Protein AF-0000000087749428 (afdb_homodimer)

Radius of gyration: 24.92 Å; Cα contacts (8 Å, |Δi|>4): 644; chains: 2; bounding box: 87×63×46 Å

InterPro domains:
  IPR002939 Chaperone DnaJ, C-terminal [PF01556] (1-114)
  IPR008971 HSP40/DnaJ peptide-binding [SSF49493] (1-33)
  IPR008971 HSP40/DnaJ peptide-binding [SSF49493] (36-125)
  IPR044713 DnaJ homolog subfamily A member 1/2-like [PTHR43888] (1-156)

Organism: NCBI:txid74557

Structure (mmCIF, N/CA/C/O backbone):
data_AF-0000000087749428-model_v1
#
loop_
_entity.id
_entity.type
_entity.pdbx_description
1 polymer 'Chaperone DnaJ C-terminal domain-containing protein'
#
loop_
_atom_site.group_PDB
_atom_site.id
_atom_site.type_symbol
_atom_site.label_atom_id
_atom_site.label_alt_id
_atom_site.label_comp_id
_atom_site.label_asym_id
_atom_site.label_entity_id
_atom_site.label_seq_id
_atom_site.pdbx_PDB_ins_code
_atom_site.Cartn_x
_atom_site.Cartn_y
_atom_site.Cartn_z
_atom_site.occupancy
_atom_site.B_iso_or_equiv
_atom_site.auth_seq_id
_atom_site.auth_comp_id
_atom_site.auth_asym_id
_atom_site.auth_ato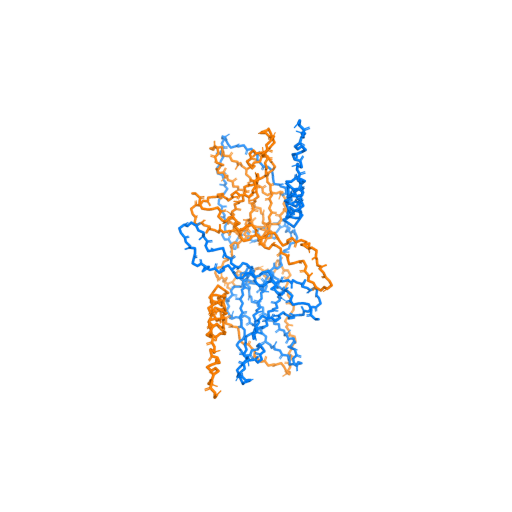m_id
_atom_site.pdbx_PDB_model_num
ATOM 1 N N . MET A 1 1 ? -19.359 -20.844 9.531 1 16.83 1 MET A N 1
ATOM 2 C CA . MET A 1 1 ? -18.172 -20.594 8.711 1 16.83 1 MET A CA 1
ATOM 3 C C . MET A 1 1 ? -18.203 -19.172 8.148 1 16.83 1 MET A C 1
ATOM 5 O O . MET A 1 1 ? -19.078 -18.828 7.359 1 16.83 1 MET A O 1
ATOM 9 N N . ARG A 1 2 ? -18.062 -18 8.852 1 20.92 2 ARG A N 1
ATOM 10 C CA . ARG A 1 2 ? -18.484 -16.594 8.891 1 20.92 2 ARG A CA 1
ATOM 11 C C . ARG A 1 2 ? -17.828 -15.805 7.766 1 20.92 2 ARG A C 1
ATOM 13 O O . ARG A 1 2 ? -16.625 -15.961 7.504 1 20.92 2 ARG A O 1
ATOM 20 N N . ASN A 1 3 ? -18.609 -15.336 6.875 1 22.86 3 ASN A N 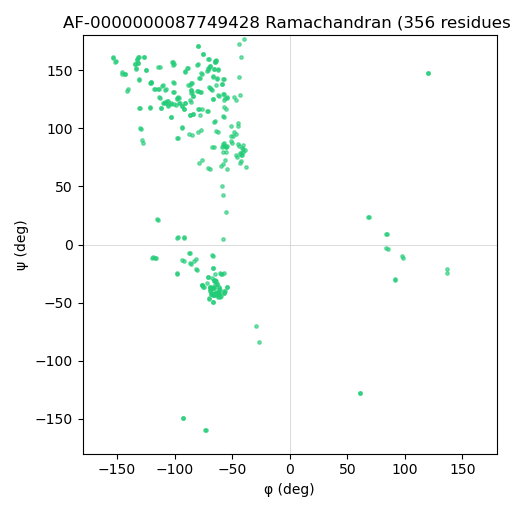1
ATOM 21 C CA . ASN A 1 3 ? -18.594 -15 5.457 1 22.86 3 ASN A CA 1
ATOM 22 C C . ASN A 1 3 ? -17.625 -13.859 5.164 1 22.86 3 ASN A C 1
ATOM 24 O O . ASN A 1 3 ? -17.25 -13.641 4.012 1 22.86 3 ASN A O 1
ATOM 28 N N . GLY A 1 4 ? -17.562 -12.977 6.129 1 24.25 4 GLY A N 1
ATOM 29 C CA . GLY A 1 4 ? -17.75 -11.617 5.652 1 24.25 4 GLY A CA 1
ATOM 30 C C . GLY A 1 4 ? -16.516 -11.031 5 1 24.25 4 GLY A C 1
ATOM 31 O O . GLY A 1 4 ? -15.508 -10.781 5.672 1 24.25 4 GLY A O 1
ATOM 32 N N . GLN A 1 5 ? -16.25 -11.609 3.803 1 25.86 5 GLN A N 1
ATOM 33 C CA . GLN A 1 5 ? -15.117 -11.312 2.926 1 25.86 5 GLN A CA 1
ATOM 34 C C . GLN A 1 5 ? -15.078 -9.828 2.568 1 25.86 5 GLN A C 1
ATOM 36 O O . GLN A 1 5 ? -16.062 -9.273 2.064 1 25.86 5 GLN A O 1
ATOM 41 N N . ARG A 1 6 ? -14.75 -9.016 3.359 1 28.84 6 ARG A N 1
ATOM 42 C CA . ARG A 1 6 ? -14.836 -7.637 2.875 1 28.84 6 ARG A CA 1
ATOM 43 C C . ARG A 1 6 ? -13.805 -7.383 1.775 1 28.84 6 ARG A C 1
ATOM 45 O O . ARG A 1 6 ? -12.617 -7.664 1.951 1 28.84 6 ARG A O 1
ATOM 52 N N . ILE A 1 7 ? -14.164 -7.754 0.423 1 30.36 7 ILE A N 1
ATOM 53 C CA . ILE A 1 7 ? -13.414 -7.27 -0.729 1 30.36 7 ILE A CA 1
ATOM 54 C C . ILE A 1 7 ? -13.797 -5.82 -1.022 1 30.36 7 ILE A C 1
ATOM 56 O O . ILE A 1 7 ? -14.977 -5.5 -1.179 1 30.36 7 ILE A O 1
ATOM 60 N N . THR A 1 8 ? -13.094 -4.875 -0.627 1 30.23 8 THR A N 1
ATOM 61 C CA . THR A 1 8 ? -13.461 -3.477 -0.83 1 30.23 8 THR A CA 1
ATOM 62 C C . THR A 1 8 ? -13.32 -3.09 -2.299 1 30.23 8 THR A C 1
ATOM 64 O O . THR A 1 8 ? -12.242 -3.236 -2.887 1 30.23 8 THR A O 1
ATOM 67 N N . PHE A 1 9 ? -14.148 -3.645 -3.352 1 28.86 9 PHE A N 1
ATOM 68 C CA . PHE A 1 9 ? -14.008 -3.033 -4.668 1 28.86 9 PHE A CA 1
ATOM 69 C C . PHE A 1 9 ? -14.734 -1.695 -4.723 1 28.86 9 PHE A C 1
ATOM 71 O O . PHE A 1 9 ? -15.789 -1.531 -4.113 1 28.86 9 PHE A O 1
ATOM 78 N N . LYS A 1 10 ? -14.125 -0.652 -4.902 1 29.28 10 LYS A N 1
ATOM 79 C CA . LYS A 1 10 ? -14.688 0.686 -5.07 1 29.28 10 LYS A CA 1
ATOM 80 C C . LYS A 1 10 ? -15.609 0.744 -6.281 1 29.28 10 LYS A C 1
ATOM 82 O O . LYS A 1 10 ? -15.172 0.539 -7.414 1 29.28 10 LYS A O 1
ATOM 87 N N . GLY A 1 11 ? -16.797 0.05 -6.27 1 29.12 11 GLY A N 1
ATOM 88 C CA . GLY A 1 11 ? -17.688 0.031 -7.418 1 29.12 11 GLY A CA 1
ATOM 89 C C . GLY A 1 11 ? -18.25 1.396 -7.758 1 29.12 11 GLY A C 1
ATOM 90 O O . GLY A 1 11 ? -18.312 2.281 -6.898 1 29.12 11 GLY A O 1
ATOM 91 N N . GLU A 1 12 ? -18.266 1.654 -9.016 1 29.03 12 GLU A N 1
ATOM 92 C CA . GLU A 1 12 ? -18.922 2.719 -9.766 1 29.03 12 GLU A CA 1
ATOM 93 C C . GLU A 1 12 ? -20.422 2.744 -9.492 1 29.03 12 GLU A C 1
ATOM 95 O O . GLU A 1 12 ? -21.203 2.094 -10.195 1 29.03 12 GLU A O 1
ATOM 100 N N . ALA A 1 13 ? -21 2.365 -8.43 1 26.81 13 ALA A N 1
ATOM 101 C CA . ALA A 1 13 ? -22.422 2.516 -8.703 1 26.81 13 ALA A CA 1
ATOM 102 C C . ALA A 1 13 ? -22.719 3.842 -9.398 1 26.81 13 ALA A C 1
ATOM 104 O O . ALA A 1 13 ? -21.969 4.809 -9.242 1 26.81 13 ALA A O 1
ATOM 105 N N . ASP A 1 14 ? -23.703 3.752 -10.297 1 27.89 14 ASP A N 1
ATOM 106 C CA . ASP A 1 14 ? -24.5 4.812 -10.906 1 27.89 14 ASP A CA 1
ATOM 107 C C . ASP A 1 14 ? -24.812 5.914 -9.898 1 27.89 14 ASP A C 1
ATOM 109 O O . ASP A 1 14 ? -25.656 5.734 -9.016 1 27.89 14 ASP A O 1
ATOM 113 N N . GLN A 1 15 ? -24.016 6.621 -9.422 1 29.02 15 GLN A N 1
ATOM 114 C CA . GLN A 1 15 ? -24.609 7.766 -8.727 1 29.02 15 GLN A CA 1
ATOM 115 C C . GLN A 1 15 ? -25.656 8.453 -9.602 1 29.02 15 GLN A C 1
ATOM 117 O O . GLN A 1 15 ? -25.469 8.594 -10.812 1 29.02 15 GLN A O 1
ATOM 122 N N . ALA A 1 16 ? -26.891 8.664 -9.125 1 28.52 16 ALA A N 1
ATOM 123 C CA . ALA A 1 16 ? -27.438 9.969 -9.484 1 28.52 16 ALA A CA 1
ATOM 124 C C . ALA A 1 16 ? -26.375 11.055 -9.406 1 28.52 16 ALA A C 1
ATOM 126 O O . ALA A 1 16 ? -25.375 10.914 -8.695 1 28.52 16 ALA A O 1
ATOM 127 N N . PRO A 1 17 ? -26.438 12.484 -9.734 1 28.03 17 PRO A N 1
ATOM 128 C CA . PRO A 1 17 ? -25.625 13.695 -9.75 1 28.03 17 PRO A CA 1
ATOM 129 C C . PRO A 1 17 ? -24.906 13.953 -8.422 1 28.03 17 PRO A C 1
ATOM 131 O O . PRO A 1 17 ? -25.547 13.953 -7.367 1 28.03 17 PRO A O 1
ATOM 134 N N . GLY A 1 18 ? -23.375 13.414 -8.156 1 28.91 18 GLY A N 1
ATOM 135 C CA . GLY A 1 18 ? -22.438 13.781 -7.102 1 28.91 18 GLY A CA 1
ATOM 136 C C . GLY A 1 18 ? -21.719 12.602 -6.5 1 28.91 18 GLY A C 1
ATOM 137 O O . GLY A 1 18 ? -20.953 12.75 -5.543 1 28.91 18 GLY A O 1
ATOM 138 N N . LEU A 1 19 ? -22.141 11.336 -6.473 1 29.64 19 LEU A N 1
ATOM 139 C CA . LEU A 1 19 ? -21.531 10.289 -5.676 1 29.64 19 LEU A CA 1
ATOM 140 C C . LEU A 1 19 ? -20.344 9.664 -6.418 1 29.64 19 LEU A C 1
ATOM 142 O O . LEU A 1 19 ? -20.469 9.312 -7.598 1 29.64 19 LEU A O 1
ATOM 146 N N . VAL A 1 20 ? -19.031 10.078 -6.242 1 30.58 20 VAL A N 1
ATOM 147 C CA . VAL A 1 20 ? -17.75 9.664 -6.805 1 30.58 20 VAL A CA 1
ATOM 148 C C . VAL A 1 20 ? -17.547 8.172 -6.555 1 30.58 20 VAL A C 1
ATOM 150 O O . VAL A 1 20 ? -17.812 7.68 -5.457 1 30.58 20 VAL A O 1
ATOM 153 N N . ALA A 1 21 ? -17.297 7.43 -7.465 1 32 21 ALA A N 1
ATOM 154 C CA . ALA A 1 21 ? -17 6.004 -7.551 1 32 21 ALA A CA 1
ATOM 155 C C . ALA A 1 21 ? -15.805 5.645 -6.68 1 32 21 ALA A C 1
ATOM 157 O O . ALA A 1 21 ? -14.734 6.246 -6.809 1 32 21 ALA A O 1
ATOM 158 N N . GLY A 1 22 ? -15.773 5.344 -5.289 1 31.97 22 GLY A N 1
ATOM 159 C CA . GLY A 1 22 ? -14.766 5.035 -4.289 1 31.97 22 GLY A CA 1
ATOM 160 C C . GLY A 1 22 ? -13.891 3.855 -4.668 1 31.97 22 GLY A C 1
ATOM 161 O O . GLY A 1 22 ? -14.289 3.014 -5.477 1 31.97 22 GLY A O 1
ATOM 162 N N . ASP A 1 23 ? -12.484 4.059 -4.871 1 32.53 23 ASP A N 1
ATOM 163 C CA . ASP A 1 23 ? -11.508 3.004 -5.133 1 32.53 23 ASP A CA 1
ATOM 164 C C . ASP A 1 23 ? -11.719 1.814 -4.199 1 32.53 23 ASP A C 1
ATOM 166 O O . ASP A 1 23 ? -12.023 1.992 -3.018 1 32.53 23 ASP A O 1
ATOM 170 N N . ILE A 1 24 ? -12.258 0.879 -4.633 1 32.41 24 ILE A N 1
ATOM 171 C CA . ILE A 1 24 ? -12.477 -0.385 -3.936 1 32.41 24 ILE A CA 1
ATOM 172 C C . ILE A 1 24 ? -11.141 -0.936 -3.441 1 32.41 24 ILE A C 1
ATOM 174 O O . ILE A 1 24 ? -10.211 -1.117 -4.23 1 32.41 24 ILE A O 1
ATOM 178 N N . VAL A 1 25 ? -10.578 -0.394 -2.256 1 34.53 25 VAL A N 1
ATOM 179 C CA . VAL A 1 25 ? -9.453 -1.098 -1.649 1 34.53 25 VAL A CA 1
ATOM 180 C C . VAL A 1 25 ? -9.914 -2.465 -1.145 1 34.53 25 VAL A C 1
ATOM 182 O O . VAL A 1 25 ? -10.883 -2.562 -0.39 1 34.53 25 VAL A O 1
ATOM 185 N N . PHE A 1 26 ? -9.508 -3.449 -1.91 1 36.06 26 PHE A N 1
ATOM 186 C CA . PHE A 1 26 ? -9.727 -4.812 -1.441 1 36.06 26 PHE A CA 1
ATOM 187 C C . PHE A 1 26 ? -9.109 -5.016 -0.065 1 36.06 26 PHE A C 1
ATOM 189 O O . PHE A 1 26 ? -7.945 -4.672 0.155 1 36.06 26 PHE A O 1
ATOM 196 N N . VAL A 1 27 ? -9.828 -4.652 0.957 1 35.19 27 VAL A N 1
ATOM 197 C CA . VAL A 1 27 ? -9.367 -4.984 2.299 1 35.19 27 VAL A CA 1
ATOM 198 C C . VAL A 1 27 ? -9.227 -6.5 2.439 1 35.19 27 VAL A C 1
ATOM 200 O O . VAL A 1 27 ? -10.219 -7.223 2.404 1 35.19 27 VAL A O 1
ATOM 203 N N . VAL A 1 28 ? -8.07 -7.051 1.991 1 37.53 28 VAL A N 1
ATOM 204 C CA . VAL A 1 28 ? -7.793 -8.445 2.309 1 37.53 28 VAL A CA 1
ATOM 205 C C . VAL A 1 28 ? -7.816 -8.648 3.822 1 37.53 28 VAL A C 1
ATOM 207 O O . VAL A 1 28 ? -7.137 -7.934 4.562 1 37.53 28 VAL A O 1
ATOM 210 N N . GLN A 1 29 ? -8.922 -8.898 4.336 1 35.31 29 GLN A N 1
ATOM 211 C CA . GLN A 1 29 ? -8.938 -9.266 5.746 1 35.31 29 GLN A CA 1
ATOM 212 C C . GLN A 1 29 ? -7.898 -10.344 6.051 1 35.31 29 GLN A C 1
ATOM 214 O O . GLN A 1 29 ? -7.938 -11.43 5.473 1 35.31 29 GLN A O 1
ATOM 219 N N . GLU A 1 30 ? -6.809 -9.812 6.504 1 37.5 30 GLU A N 1
ATOM 220 C CA . GLU A 1 30 ? -5.801 -10.766 6.961 1 37.5 30 GLU A CA 1
ATOM 221 C C . GLU A 1 30 ? -6.348 -11.656 8.078 1 37.5 30 GLU A C 1
ATOM 223 O O . GLU A 1 30 ? -6.504 -11.211 9.211 1 37.5 30 GLU A O 1
ATOM 228 N N . LYS A 1 31 ? -7.434 -12.258 7.957 1 39.06 31 LYS A N 1
ATOM 229 C CA . LYS A 1 31 ? -7.508 -13.242 9.031 1 39.06 31 LYS A CA 1
ATOM 230 C C . LYS A 1 31 ? -6.207 -14.031 9.148 1 39.06 31 LYS A C 1
ATOM 232 O O . LYS A 1 31 ? -5.555 -14.312 8.141 1 39.06 31 LYS A O 1
ATOM 237 N N . GLU A 1 32 ? -5.715 -13.969 10.312 1 45.25 32 GLU A N 1
ATOM 238 C CA . GLU A 1 32 ? -4.434 -14.594 10.633 1 45.25 32 GLU A CA 1
ATOM 239 C C . GLU A 1 32 ? -4.176 -15.812 9.758 1 45.25 32 GLU A C 1
ATOM 241 O O . GLU A 1 32 ? -3.055 -16.031 9.289 1 45.25 32 GLU A O 1
ATOM 246 N N . HIS A 1 33 ? -5.008 -16.828 10.094 1 51 33 HIS A N 1
ATOM 247 C CA . HIS A 1 33 ? -4.535 -18.172 9.805 1 51 33 HIS A CA 1
ATOM 248 C C . HIS A 1 33 ? -4.645 -18.5 8.32 1 51 33 HIS A C 1
ATOM 250 O O . HIS A 1 33 ? -3.98 -19.422 7.828 1 51 33 HIS A O 1
ATOM 256 N N . ALA A 1 34 ? -5.73 -17.969 7.609 1 60.34 34 ALA A N 1
ATOM 257 C CA . ALA A 1 34 ? -5.895 -18.625 6.312 1 60.34 34 ALA A CA 1
ATOM 258 C C . ALA A 1 34 ? -5.035 -17.953 5.246 1 60.34 34 ALA A C 1
ATOM 260 O O . ALA A 1 34 ? -4.965 -16.719 5.184 1 60.34 34 ALA A O 1
ATOM 261 N N . LEU A 1 35 ? -4.156 -18.828 4.586 1 79.31 35 LEU A N 1
ATOM 262 C CA . LEU A 1 35 ? -3.262 -18.469 3.494 1 79.31 35 LEU A CA 1
ATOM 263 C C . LEU A 1 35 ? -4.047 -17.906 2.312 1 79.31 35 LEU A C 1
ATOM 265 O O . LEU A 1 35 ? -3.559 -17.016 1.601 1 79.31 35 LEU A O 1
ATOM 269 N N . PHE A 1 36 ? -5.398 -18.359 2.273 1 90.38 36 PHE A N 1
ATOM 270 C CA . PHE A 1 36 ? -6.203 -17.938 1.133 1 90.38 36 PHE A CA 1
ATOM 271 C C . PHE A 1 36 ? -7.543 -17.375 1.595 1 90.38 36 PHE A C 1
ATOM 273 O O . PHE A 1 36 ? -8.133 -17.875 2.555 1 90.38 36 PHE A O 1
ATOM 280 N N . GLN A 1 37 ? -8.023 -16.375 0.977 1 86.12 37 GLN A N 1
ATOM 281 C CA . GLN A 1 37 ? -9.383 -15.859 1.086 1 86.12 37 GLN A CA 1
ATOM 282 C C . GLN A 1 37 ? -10.148 -16.047 -0.22 1 86.12 37 GLN A C 1
ATOM 284 O O . GLN A 1 37 ? -9.672 -15.672 -1.289 1 86.12 37 GLN A O 1
ATOM 289 N N . ARG A 1 38 ? -11.297 -16.672 -0.035 1 84.31 38 ARG A N 1
ATOM 290 C CA . ARG A 1 38 ? -12.094 -16.891 -1.237 1 84.31 38 ARG A CA 1
ATOM 291 C C . ARG A 1 38 ? -12.961 -15.68 -1.547 1 84.31 38 ARG A C 1
ATOM 293 O O . ARG A 1 38 ? -13.594 -15.117 -0.651 1 84.31 38 ARG A O 1
ATOM 300 N N . LYS A 1 39 ? -12.922 -15.242 -2.73 1 81.44 39 LYS A N 1
ATOM 301 C CA . LYS A 1 39 ? -13.82 -14.242 -3.289 1 81.44 39 LYS A CA 1
ATOM 302 C C . LYS A 1 39 ? -14.422 -14.711 -4.609 1 81.44 39 LYS A C 1
ATOM 304 O O . LYS A 1 39 ? -13.812 -14.547 -5.668 1 81.44 39 LYS A O 1
ATOM 309 N N . GLY A 1 40 ? -15.695 -15.219 -4.484 1 81.5 40 GLY A N 1
ATOM 310 C CA . GLY A 1 40 ? -16.234 -15.914 -5.645 1 81.5 40 GLY A CA 1
ATOM 311 C C . GLY A 1 40 ? -15.414 -17.141 -6.031 1 81.5 40 GLY A C 1
ATOM 312 O O . GLY A 1 40 ? -15.18 -18.016 -5.199 1 81.5 40 GLY A O 1
ATOM 313 N N . ALA A 1 41 ? -15.047 -17.172 -7.285 1 86.88 41 ALA A N 1
ATOM 314 C CA . ALA A 1 41 ? -14.227 -18.281 -7.758 1 86.88 41 ALA A CA 1
ATOM 315 C C . ALA A 1 41 ? -12.742 -18 -7.543 1 86.88 41 ALA A C 1
ATOM 317 O O . ALA A 1 41 ? -11.906 -18.875 -7.723 1 86.88 41 ALA A O 1
ATOM 318 N N . ASN A 1 42 ? -12.438 -16.75 -7.121 1 89.12 42 ASN A N 1
ATOM 319 C CA . ASN A 1 42 ? -11.039 -16.375 -6.941 1 89.12 42 ASN A CA 1
ATOM 320 C C . ASN A 1 42 ? -10.562 -16.656 -5.52 1 89.12 42 ASN A C 1
ATOM 322 O O . ASN A 1 42 ? -11.359 -16.656 -4.582 1 89.12 42 ASN A O 1
ATOM 326 N N . LEU A 1 43 ? -9.305 -16.969 -5.43 1 91.88 43 LEU A N 1
ATOM 327 C CA . LEU A 1 43 ? -8.594 -17.016 -4.16 1 91.88 43 LEU A CA 1
ATOM 328 C C . LEU A 1 43 ? -7.629 -15.844 -4.027 1 91.88 43 LEU A C 1
ATOM 330 O O . LEU A 1 43 ? -6.914 -15.516 -4.977 1 91.88 43 LEU A O 1
ATOM 334 N N . ILE A 1 44 ? -7.641 -15.211 -2.928 1 91.56 44 ILE A N 1
ATOM 335 C CA . ILE A 1 44 ? -6.746 -14.086 -2.678 1 91.56 44 ILE A CA 1
ATOM 336 C C . ILE A 1 44 ? -5.766 -14.438 -1.564 1 91.56 44 ILE A C 1
ATOM 338 O O . ILE A 1 44 ? -6.152 -15.023 -0.551 1 91.56 44 ILE A O 1
ATOM 342 N N . MET A 1 45 ? -4.551 -14.156 -1.753 1 92.81 45 MET A N 1
ATOM 343 C CA . MET A 1 45 ? -3.555 -14.32 -0.698 1 92.81 45 MET A CA 1
ATOM 344 C C . MET A 1 45 ? -2.639 -13.102 -0.616 1 92.81 45 MET A C 1
ATOM 346 O O . MET A 1 45 ? -2.494 -12.367 -1.591 1 92.81 45 MET A O 1
ATOM 350 N N . GLU A 1 46 ? -2.102 -12.938 0.533 1 92.31 46 GLU A N 1
ATOM 351 C CA . GLU A 1 46 ? -1.056 -11.938 0.729 1 92.31 46 GLU A CA 1
ATOM 352 C C . GLU A 1 46 ? 0.328 -12.578 0.741 1 92.31 46 GLU A C 1
ATOM 354 O O . GLU A 1 46 ? 0.518 -13.641 1.333 1 92.31 46 GLU A O 1
ATOM 359 N N . LYS A 1 47 ? 1.172 -12.023 0.012 1 94.75 47 LYS A N 1
ATOM 360 C CA . LYS A 1 47 ? 2.559 -12.477 0.008 1 94.75 47 LYS A CA 1
ATOM 361 C C . LYS A 1 47 ? 3.508 -11.352 0.407 1 94.75 47 LYS A C 1
ATOM 363 O O . LYS A 1 47 ? 3.578 -10.32 -0.269 1 94.75 47 LYS A O 1
ATOM 368 N N . LYS A 1 48 ? 4.18 -11.555 1.481 1 95.38 48 LYS A N 1
ATOM 369 C CA . LYS A 1 48 ? 5.238 -10.633 1.864 1 95.38 48 LYS A CA 1
ATOM 370 C C . LYS A 1 48 ? 6.52 -10.906 1.083 1 95.38 48 LYS A C 1
ATOM 372 O O . LYS A 1 48 ? 6.93 -12.055 0.941 1 95.38 48 LYS A O 1
ATOM 377 N N . ILE A 1 49 ? 7.078 -9.859 0.558 1 96.88 49 ILE A N 1
ATOM 378 C CA . ILE A 1 49 ? 8.375 -9.969 -0.105 1 96.88 49 ILE A CA 1
ATOM 379 C C . ILE A 1 49 ? 9.305 -8.867 0.396 1 96.88 49 ILE A C 1
ATOM 381 O O . ILE A 1 49 ? 8.844 -7.816 0.846 1 96.88 49 ILE A O 1
ATOM 385 N N . SER A 1 50 ? 10.602 -9.148 0.272 1 97.12 50 SER A N 1
ATOM 386 C CA . SER A 1 50 ? 11.578 -8.141 0.655 1 97.12 50 SER A CA 1
ATOM 387 C C . SER A 1 50 ? 11.672 -7.035 -0.389 1 97.12 50 SER A C 1
ATOM 389 O O . SER A 1 50 ? 11.18 -7.188 -1.509 1 97.12 50 SER A O 1
ATOM 391 N N . LEU A 1 51 ? 12.281 -5.918 0.042 1 97.88 51 LEU A N 1
ATOM 392 C CA . LEU A 1 51 ? 12.531 -4.816 -0.883 1 97.88 51 LEU A CA 1
ATOM 393 C C . LEU A 1 51 ? 13.359 -5.285 -2.074 1 97.88 51 LEU A C 1
ATOM 395 O O . LEU A 1 51 ? 13.062 -4.934 -3.219 1 97.88 51 LEU A O 1
ATOM 399 N N . VAL A 1 52 ? 14.375 -6.109 -1.811 1 97.81 52 VAL A N 1
ATOM 400 C CA . VAL A 1 52 ? 15.234 -6.609 -2.877 1 97.81 52 VAL A CA 1
ATOM 401 C C . VAL A 1 52 ? 14.422 -7.488 -3.828 1 97.81 52 VAL A C 1
ATOM 403 O O . VAL A 1 52 ? 14.555 -7.375 -5.047 1 97.81 52 VAL A O 1
ATOM 406 N N . GLU A 1 53 ? 13.578 -8.305 -3.25 1 97.62 53 GLU A N 1
ATOM 407 C CA . GLU A 1 53 ? 12.742 -9.164 -4.086 1 97.62 53 GLU A CA 1
ATOM 408 C C . GLU A 1 53 ? 11.805 -8.328 -4.953 1 97.62 53 GLU A C 1
ATOM 410 O O . GLU A 1 53 ? 11.602 -8.641 -6.133 1 97.62 53 GLU A O 1
ATOM 415 N N . ALA A 1 54 ? 11.219 -7.285 -4.414 1 98.38 54 ALA A N 1
ATOM 416 C CA . ALA A 1 54 ? 10.281 -6.426 -5.133 1 98.38 54 ALA A CA 1
ATOM 417 C C . ALA A 1 54 ? 10.969 -5.727 -6.305 1 98.38 54 ALA A C 1
ATOM 419 O O . ALA A 1 54 ? 10.375 -5.578 -7.379 1 98.38 54 ALA A O 1
ATOM 420 N N . LEU A 1 55 ? 12.242 -5.398 -6.125 1 98.25 55 LEU A N 1
ATOM 421 C CA . LEU A 1 55 ? 12.938 -4.551 -7.09 1 98.25 55 LEU A CA 1
ATOM 422 C C . LEU A 1 55 ? 13.766 -5.391 -8.055 1 98.25 55 LEU A C 1
ATOM 424 O O . LEU A 1 55 ? 14.008 -4.98 -9.188 1 98.25 55 LEU A O 1
ATOM 428 N N . CYS A 1 56 ? 14.148 -6.605 -7.59 1 97.38 56 CYS A N 1
ATOM 429 C CA . CYS A 1 56 ? 15.117 -7.363 -8.375 1 97.38 56 CYS A CA 1
ATOM 430 C C . CYS A 1 56 ? 14.531 -8.695 -8.82 1 97.38 56 CYS A C 1
ATOM 432 O O . CYS A 1 56 ? 15.133 -9.414 -9.617 1 97.38 56 CYS A O 1
ATOM 434 N N . GLY A 1 57 ? 13.453 -9.023 -8.289 1 96.81 57 GLY A N 1
ATOM 435 C CA . GLY A 1 57 ? 12.828 -10.297 -8.633 1 96.81 57 GLY A CA 1
ATOM 436 C C . GLY A 1 57 ? 12.656 -11.219 -7.438 1 96.81 57 GLY A C 1
ATOM 437 O O . GLY A 1 57 ? 13.461 -11.188 -6.504 1 96.81 57 GLY A O 1
ATOM 438 N N . PHE A 1 58 ? 11.625 -11.992 -7.473 1 96.75 58 PHE A N 1
ATOM 439 C CA . PHE A 1 58 ? 11.383 -12.961 -6.41 1 96.75 58 PHE A CA 1
ATOM 440 C C . PHE A 1 58 ? 11.047 -14.328 -6.992 1 96.75 58 PHE A C 1
ATOM 442 O O . PHE A 1 58 ? 10.734 -14.445 -8.18 1 96.75 58 PHE A O 1
ATOM 449 N N . GLU A 1 59 ? 11.211 -15.281 -6.227 1 95.25 59 GLU A N 1
ATOM 450 C CA . GLU A 1 59 ? 10.828 -16.672 -6.473 1 95.25 59 GLU A CA 1
ATOM 451 C C . GLU A 1 59 ? 10.281 -17.328 -5.203 1 95.25 59 GLU A C 1
ATOM 453 O O . GLU A 1 59 ? 10.828 -17.125 -4.117 1 95.25 59 GLU A O 1
ATOM 458 N N . THR A 1 60 ? 9.117 -18.016 -5.359 1 95.38 60 THR A N 1
ATOM 459 C CA . THR A 1 60 ? 8.539 -18.625 -4.164 1 95.38 60 THR A CA 1
ATOM 460 C C . THR A 1 60 ? 7.746 -19.875 -4.516 1 95.38 60 THR A C 1
ATOM 462 O O . THR A 1 60 ? 7.402 -20.094 -5.68 1 95.38 60 THR A O 1
ATOM 465 N N . ILE A 1 61 ? 7.578 -20.703 -3.562 1 95.19 61 ILE A N 1
ATOM 466 C CA . ILE A 1 61 ? 6.691 -21.859 -3.658 1 95.19 61 ILE A CA 1
ATOM 467 C C . ILE A 1 61 ? 5.43 -21.609 -2.83 1 95.19 61 ILE A C 1
ATOM 469 O O . ILE A 1 61 ? 5.516 -21.25 -1.653 1 95.19 61 ILE A O 1
ATOM 473 N N . ILE A 1 62 ? 4.312 -21.703 -3.453 1 95 62 ILE A N 1
ATOM 474 C CA . ILE A 1 62 ? 3.031 -21.547 -2.771 1 95 62 ILE A CA 1
ATOM 475 C C . ILE A 1 62 ? 2.332 -22.906 -2.658 1 95 62 ILE A C 1
ATOM 477 O O . ILE A 1 62 ? 2.146 -23.594 -3.658 1 95 62 ILE A O 1
ATOM 481 N N . GLU A 1 63 ? 2.043 -23.281 -1.499 1 93.81 63 GLU A N 1
ATOM 482 C CA . GLU A 1 63 ? 1.202 -24.453 -1.316 1 93.81 63 GLU A CA 1
ATOM 483 C C . GLU A 1 63 ? -0.271 -24.125 -1.526 1 93.81 63 GLU A C 1
ATOM 485 O O . GLU A 1 63 ? -0.845 -23.328 -0.779 1 93.81 63 GLU A O 1
ATOM 490 N N . HIS A 1 64 ? -0.777 -24.734 -2.51 1 94.38 64 HIS A N 1
ATOM 491 C CA . HIS A 1 64 ? -2.174 -24.484 -2.852 1 94.38 64 HIS A CA 1
ATOM 492 C C . HIS A 1 64 ? -3.111 -25.266 -1.932 1 94.38 64 HIS A C 1
ATOM 494 O O . HIS A 1 64 ? -2.664 -26.094 -1.146 1 94.38 64 HIS A O 1
ATOM 500 N N . LEU A 1 65 ? -4.398 -25 -2.01 1 91.88 65 LEU A N 1
ATOM 501 C CA . LEU A 1 65 ? -5.414 -25.609 -1.167 1 91.88 65 LEU A CA 1
ATOM 502 C C . LEU A 1 65 ? -5.516 -27.109 -1.448 1 91.88 65 LEU A C 1
ATOM 504 O O . LEU A 1 65 ? -5.867 -27.891 -0.562 1 91.88 65 LEU A O 1
ATOM 508 N N . ASP A 1 66 ? -5.234 -27.5 -2.652 1 90.5 66 ASP A N 1
ATOM 509 C CA . ASP A 1 66 ? -5.375 -28.906 -3.037 1 90.5 66 ASP A CA 1
ATOM 510 C C . ASP A 1 66 ? -4.066 -29.656 -2.83 1 90.5 66 ASP A C 1
ATOM 512 O O . ASP A 1 66 ? -3.898 -30.766 -3.342 1 90.5 66 ASP A O 1
ATOM 516 N N . GLY A 1 67 ? -3.043 -29.031 -2.227 1 91.31 67 GLY A N 1
ATOM 517 C CA . GLY A 1 67 ? -1.819 -29.703 -1.834 1 91.31 67 GLY A CA 1
ATOM 518 C C . GLY A 1 67 ? -0.697 -29.547 -2.842 1 91.31 67 GLY A C 1
ATOM 519 O O . GLY A 1 67 ? 0.457 -29.859 -2.549 1 91.31 67 GLY A O 1
ATOM 520 N N . ARG A 1 68 ? -1.08 -29.016 -3.986 1 94.38 68 ARG A N 1
ATOM 521 C CA . ARG A 1 68 ? -0.036 -28.781 -4.98 1 94.38 68 ARG A CA 1
ATOM 522 C C . ARG A 1 68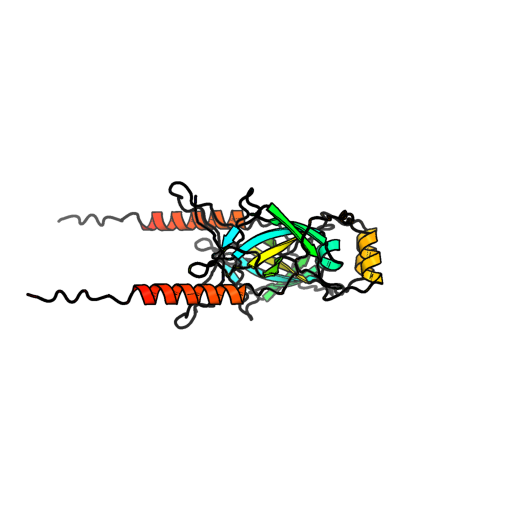 ? 0.868 -27.625 -4.566 1 94.38 68 ARG A C 1
ATOM 524 O O . ARG A 1 68 ? 0.448 -26.75 -3.816 1 94.38 68 ARG A O 1
ATOM 531 N N . HIS A 1 69 ? 2.109 -27.781 -5.023 1 95.12 69 HIS A N 1
ATOM 532 C CA . HIS A 1 69 ? 3.07 -26.688 -4.855 1 95.12 69 HIS A CA 1
ATOM 533 C C . HIS A 1 69 ? 3.27 -25.922 -6.164 1 95.12 69 HIS A C 1
ATOM 535 O O . HIS A 1 69 ? 3.611 -26.516 -7.188 1 95.12 69 HIS A O 1
ATOM 541 N N . LEU A 1 70 ? 2.984 -24.625 -6.105 1 96.62 70 LEU A N 1
ATOM 542 C CA . LEU A 1 70 ? 3.15 -23.75 -7.27 1 96.62 70 LEU A CA 1
ATOM 543 C C . LEU A 1 70 ? 4.457 -22.984 -7.188 1 96.62 70 LEU A C 1
ATOM 545 O O . LEU A 1 70 ? 4.715 -22.297 -6.195 1 96.62 70 LEU A O 1
ATOM 549 N N . HIS A 1 71 ? 5.289 -23.188 -8.164 1 96.81 71 HIS A N 1
ATOM 550 C CA . HIS A 1 71 ? 6.5 -22.391 -8.305 1 96.81 71 HIS A CA 1
ATOM 551 C C . HIS A 1 71 ? 6.219 -21.078 -9.031 1 96.81 71 HIS A C 1
ATOM 553 O O . HIS A 1 71 ? 5.891 -21.078 -10.219 1 96.81 71 HIS A O 1
ATOM 559 N N . VAL A 1 72 ? 6.332 -19.938 -8.305 1 97 72 VAL A N 1
ATOM 560 C CA . VAL A 1 72 ? 5.973 -18.625 -8.812 1 97 72 VAL A CA 1
ATOM 561 C C . VAL A 1 72 ? 7.211 -17.734 -8.844 1 97 72 VAL A C 1
ATOM 563 O O . VAL A 1 72 ? 7.973 -17.688 -7.875 1 97 72 VAL A O 1
ATOM 566 N N . LYS A 1 73 ? 7.387 -17.062 -9.93 1 96.06 73 LYS A N 1
ATOM 567 C CA . LYS A 1 73 ? 8.516 -16.141 -10.039 1 96.06 73 LYS A CA 1
ATOM 568 C C . LYS A 1 73 ? 8.117 -14.891 -10.82 1 96.06 73 LYS A C 1
ATOM 570 O O . LYS A 1 73 ? 7.273 -14.945 -11.711 1 96.06 73 LYS A O 1
ATOM 575 N N . SER A 1 74 ? 8.688 -13.789 -10.461 1 96.75 74 SER A N 1
ATOM 576 C CA . SER A 1 74 ? 8.484 -12.57 -11.234 1 96.75 74 SER A CA 1
ATOM 577 C C . SER A 1 74 ? 9.164 -12.664 -12.602 1 96.75 74 SER A C 1
ATOM 579 O O . SER A 1 74 ? 10.109 -13.43 -12.781 1 96.75 74 SER A O 1
ATOM 581 N N . LYS A 1 75 ? 8.656 -11.945 -13.555 1 95.5 75 LYS A N 1
ATOM 582 C CA . LYS A 1 75 ? 9.312 -11.859 -14.852 1 95.5 75 LYS A CA 1
ATOM 583 C C . LYS A 1 75 ? 10.664 -11.156 -14.734 1 95.5 75 LYS A C 1
ATOM 585 O O . LYS A 1 75 ? 10.859 -10.305 -13.867 1 95.5 75 LYS A O 1
ATOM 590 N N . PRO A 1 76 ? 11.539 -11.539 -15.617 1 93.5 76 PRO A N 1
ATOM 591 C CA . PRO A 1 76 ? 12.828 -10.844 -15.586 1 93.5 76 PRO A CA 1
ATOM 592 C C . PRO A 1 76 ? 12.68 -9.328 -15.688 1 93.5 76 PRO A C 1
ATOM 594 O O . PRO A 1 76 ? 12 -8.828 -16.578 1 93.5 76 PRO A O 1
ATOM 597 N N . GLY A 1 77 ? 13.242 -8.633 -14.758 1 94.25 77 GLY A N 1
ATOM 598 C CA . GLY A 1 77 ? 13.273 -7.18 -14.797 1 94.25 77 GLY A CA 1
ATOM 599 C C . GLY A 1 77 ? 12.023 -6.547 -14.219 1 94.25 77 GLY A C 1
ATOM 600 O O . GLY A 1 77 ? 11.938 -5.32 -14.109 1 94.25 77 GLY A O 1
ATOM 601 N N . GLU A 1 78 ? 11.125 -7.355 -13.859 1 97 78 GLU A N 1
ATOM 602 C CA . GLU A 1 78 ? 9.859 -6.824 -13.359 1 97 78 GLU A CA 1
ATOM 603 C C . GLU A 1 78 ? 10 -6.316 -11.93 1 97 78 GLU A C 1
ATOM 605 O O . GLU A 1 78 ? 10.562 -7.004 -11.07 1 97 78 GLU A O 1
ATOM 610 N N . VAL A 1 79 ? 9.523 -5.133 -11.727 1 98.31 79 VAL A N 1
ATOM 611 C CA . VAL A 1 79 ? 9.43 -4.57 -10.383 1 98.31 79 VAL A CA 1
ATOM 612 C C . VAL A 1 79 ? 8.023 -4.773 -9.836 1 98.31 79 VAL A C 1
ATOM 614 O O . VAL A 1 79 ? 7.035 -4.473 -10.516 1 98.31 79 VAL A O 1
ATOM 617 N N . ILE A 1 80 ? 7.891 -5.352 -8.68 1 98.06 80 ILE A N 1
ATOM 618 C CA . ILE A 1 80 ? 6.609 -5.484 -7.996 1 98.06 80 ILE A CA 1
ATOM 619 C C . ILE A 1 80 ? 6.395 -4.297 -7.062 1 98.06 80 ILE A C 1
ATOM 621 O O . ILE A 1 80 ? 7.148 -4.113 -6.102 1 98.06 80 ILE A O 1
ATOM 625 N N . LYS A 1 81 ? 5.41 -3.521 -7.32 1 96.62 81 LYS A N 1
ATOM 626 C CA . LYS A 1 81 ? 5.133 -2.336 -6.512 1 96.62 81 LYS A CA 1
ATOM 627 C C . LYS A 1 81 ? 4.41 -2.703 -5.223 1 96.62 81 LYS A C 1
ATOM 629 O O . LYS A 1 81 ? 3.779 -3.762 -5.137 1 96.62 81 LYS A O 1
ATOM 634 N N . PRO A 1 82 ? 4.547 -1.853 -4.188 1 94.25 82 PRO A N 1
ATOM 635 C CA . PRO A 1 82 ? 3.818 -2.131 -2.949 1 94.25 82 PRO A CA 1
ATOM 636 C C . PRO A 1 82 ? 2.311 -2.225 -3.16 1 94.25 82 PRO A C 1
ATOM 638 O O . PRO A 1 82 ? 1.72 -1.364 -3.818 1 94.25 82 PRO A O 1
ATOM 641 N N . ASN A 1 83 ? 1.746 -3.303 -2.646 1 90.38 83 ASN A N 1
ATOM 642 C CA . ASN A 1 83 ? 0.308 -3.545 -2.701 1 90.38 83 ASN A CA 1
ATOM 643 C C . ASN A 1 83 ? -0.162 -3.811 -4.129 1 90.38 83 ASN A C 1
ATOM 645 O O . ASN A 1 83 ? -1.304 -3.506 -4.477 1 90.38 83 ASN A O 1
ATOM 649 N N . GLN A 1 84 ? 0.74 -4.25 -4.938 1 92.5 84 GLN A N 1
ATOM 650 C CA . GLN A 1 84 ? 0.372 -4.652 -6.293 1 92.5 84 GLN A CA 1
ATOM 651 C C . GLN A 1 84 ? -0.271 -6.035 -6.297 1 92.5 84 GLN A C 1
ATOM 653 O O . GLN A 1 84 ? 0.151 -6.926 -5.555 1 92.5 84 GLN A O 1
ATOM 658 N N . PHE A 1 85 ? -1.229 -6.199 -7.133 1 93.06 85 PHE A N 1
ATOM 659 C CA . PHE A 1 85 ? -1.866 -7.496 -7.336 1 93.06 85 PHE A CA 1
ATOM 660 C C . PHE A 1 85 ? -1.336 -8.164 -8.594 1 93.06 85 PHE A C 1
ATOM 662 O O . PHE A 1 85 ? -1.131 -7.508 -9.617 1 93.06 85 PHE A O 1
ATOM 669 N N . LYS A 1 86 ? -1.119 -9.414 -8.531 1 96.88 86 LYS A N 1
ATOM 670 C CA . LYS A 1 86 ? -0.915 -10.297 -9.672 1 96.88 86 LYS A CA 1
ATOM 671 C C . LYS A 1 86 ? -1.787 -11.547 -9.562 1 96.88 86 LYS A C 1
ATOM 673 O O . LYS A 1 86 ? -2.289 -11.867 -8.484 1 96.88 86 LYS A O 1
ATOM 678 N N . ALA A 1 87 ? -1.961 -12.188 -10.68 1 97.5 87 ALA A N 1
ATOM 679 C CA . ALA A 1 87 ? -2.85 -13.344 -10.633 1 97.5 87 ALA A CA 1
ATOM 680 C C . ALA A 1 87 ? -2.229 -14.539 -11.352 1 97.5 87 ALA A C 1
ATOM 682 O O . ALA A 1 87 ? -1.394 -14.367 -12.242 1 97.5 87 ALA A O 1
ATOM 683 N N . ILE A 1 88 ? -2.576 -15.68 -10.938 1 97.94 88 ILE A N 1
ATOM 684 C CA . ILE A 1 88 ? -2.311 -16.938 -11.617 1 97.94 88 ILE A CA 1
ATOM 685 C C . ILE A 1 88 ? -3.619 -17.547 -12.125 1 97.94 88 ILE A C 1
ATOM 687 O O . ILE A 1 88 ? -4.48 -17.938 -11.336 1 97.94 88 ILE A O 1
ATOM 691 N N . HIS A 1 89 ? -3.732 -17.688 -13.414 1 96.44 89 HIS A N 1
ATOM 692 C CA . HIS A 1 89 ? -4.961 -18.156 -14.055 1 96.44 89 HIS A CA 1
ATOM 693 C C . HIS A 1 89 ? -5.219 -19.625 -13.75 1 96.44 89 HIS A C 1
ATOM 695 O O . HIS A 1 89 ? -4.293 -20.438 -13.781 1 96.44 89 HIS A O 1
ATOM 701 N N . GLY A 1 90 ? -6.438 -19.938 -13.414 1 95.88 90 GLY A N 1
ATOM 702 C CA . GLY A 1 90 ? -6.836 -21.328 -13.227 1 95.88 90 GLY A CA 1
ATOM 703 C C . GLY A 1 90 ? -6.52 -21.859 -11.844 1 95.88 90 GLY A C 1
ATOM 704 O O . GLY A 1 90 ? -6.727 -23.047 -11.562 1 95.88 90 GLY A O 1
ATOM 705 N N . GLU A 1 91 ? -6.117 -20.984 -10.969 1 96.75 91 GLU A N 1
ATOM 706 C CA . GLU A 1 91 ? -5.695 -21.453 -9.656 1 96.75 91 GLU A CA 1
ATOM 707 C C . GLU A 1 91 ? -6.621 -20.922 -8.562 1 96.75 91 GLU A C 1
ATOM 709 O O . GLU A 1 91 ? -6.203 -20.766 -7.414 1 96.75 91 GLU A O 1
ATOM 714 N N . GLY A 1 92 ? -7.758 -20.578 -8.977 1 94.88 92 GLY A N 1
ATOM 715 C CA . GLY A 1 92 ? -8.82 -20.297 -8.031 1 94.88 92 GLY A CA 1
ATOM 716 C C . GLY A 1 92 ? -9.688 -21.5 -7.734 1 94.88 92 GLY A C 1
ATOM 717 O O . GLY A 1 92 ? -9.195 -22.625 -7.66 1 94.88 92 GLY A O 1
ATOM 718 N N . MET A 1 93 ? -10.961 -21.266 -7.441 1 91.81 93 MET A N 1
ATOM 719 C CA . MET A 1 93 ? -11.953 -22.297 -7.156 1 91.81 93 MET A CA 1
ATOM 720 C C . MET A 1 93 ? -12.852 -22.531 -8.367 1 91.81 93 MET A C 1
ATOM 722 O O . MET A 1 93 ? -12.984 -21.672 -9.227 1 91.81 93 MET A O 1
ATOM 726 N N . PRO A 1 94 ? -13.438 -23.734 -8.391 1 90.69 94 PRO A N 1
ATOM 727 C CA . PRO A 1 94 ? -14.398 -23.984 -9.477 1 90.69 94 PRO A CA 1
ATOM 728 C C . PRO A 1 94 ? -15.562 -22.984 -9.469 1 90.69 94 PRO A C 1
ATOM 730 O O . PRO A 1 94 ? -16.031 -22.594 -8.398 1 90.69 94 PRO A O 1
ATOM 733 N N . GLN A 1 95 ? -15.891 -22.562 -10.703 1 85.56 95 GLN A N 1
ATOM 734 C CA . GLN A 1 95 ? -17 -21.625 -10.844 1 85.56 95 GLN A CA 1
ATOM 735 C C . GLN A 1 95 ? -18.344 -22.312 -10.695 1 85.56 95 GLN A C 1
ATOM 737 O O . GLN A 1 95 ? -18.5 -23.484 -11.07 1 85.56 95 GLN A O 1
ATOM 742 N N . HIS A 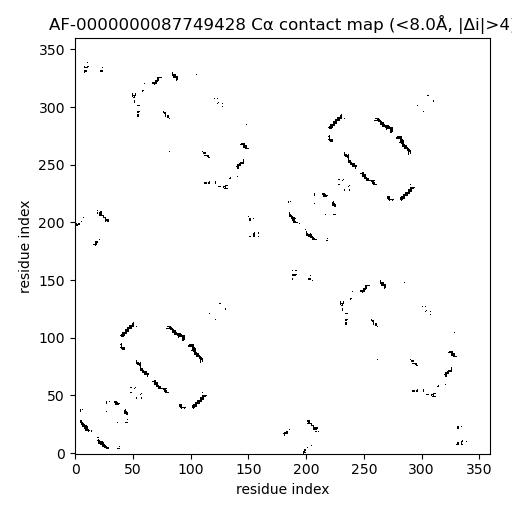1 96 ? -19.281 -21.531 -10.133 1 77.75 96 HIS A N 1
ATOM 743 C CA . HIS A 1 96 ? -20.641 -22.062 -10.039 1 77.75 96 HIS A CA 1
ATOM 744 C C . HIS A 1 96 ? -21.219 -22.328 -11.422 1 77.75 96 HIS A C 1
ATOM 746 O O . HIS A 1 96 ? -21.156 -21.484 -12.312 1 77.75 96 HIS A O 1
ATOM 752 N N . GLY A 1 97 ? -21.734 -23.516 -11.664 1 78.69 97 GLY A N 1
ATOM 753 C CA . GLY A 1 97 ? -22.359 -23.875 -12.922 1 78.69 97 GLY A CA 1
ATOM 754 C C . GLY A 1 97 ? -21.391 -24.484 -13.922 1 78.69 97 GLY A C 1
ATOM 755 O O . GLY A 1 97 ? -21.812 -25.172 -14.867 1 78.69 97 GLY A O 1
ATOM 756 N N . ASN A 1 98 ? -20.203 -24.078 -13.82 1 81.31 98 ASN A N 1
ATOM 757 C CA . ASN A 1 98 ? -19.188 -24.672 -14.68 1 81.31 98 ASN A CA 1
ATOM 758 C C . ASN A 1 98 ? -17.984 -25.156 -13.875 1 81.31 98 ASN A C 1
ATOM 760 O O . ASN A 1 98 ? -17 -24.438 -13.734 1 81.31 98 ASN A O 1
ATOM 764 N N . PRO A 1 99 ? -18.078 -26.359 -13.469 1 77.81 99 PRO A N 1
ATOM 765 C CA . PRO A 1 99 ? -17.047 -26.875 -12.555 1 77.81 99 PRO A CA 1
ATOM 766 C C . PRO A 1 99 ? -15.68 -27.016 -13.211 1 77.81 99 PRO A C 1
ATOM 768 O O . PRO A 1 99 ? -14.672 -27.141 -12.516 1 77.81 99 PRO A O 1
ATOM 771 N N . PHE A 1 100 ? -15.586 -26.844 -14.531 1 85.81 100 PHE A N 1
ATOM 772 C CA . PHE A 1 100 ? -14.336 -27.078 -15.234 1 85.81 100 PHE A CA 1
ATOM 773 C C . PHE A 1 100 ? -13.531 -25.781 -15.367 1 85.81 100 PHE A C 1
ATOM 775 O O . PHE A 1 100 ? -12.352 -25.812 -15.719 1 85.81 100 PHE A O 1
ATOM 782 N N . VAL A 1 101 ? -14.219 -24.719 -15.086 1 90.69 101 VAL A N 1
ATOM 783 C CA . VAL A 1 101 ? -13.539 -23.438 -15.164 1 90.69 101 VAL A CA 1
ATOM 784 C C . VAL A 1 101 ? -13.266 -22.906 -13.758 1 90.69 101 VAL A C 1
ATOM 786 O O . VAL A 1 101 ? -14.172 -22.844 -12.922 1 90.69 101 VAL A O 1
ATOM 789 N N . LYS A 1 102 ? -12.07 -22.703 -13.43 1 93.88 102 LYS A N 1
ATOM 790 C CA . LYS A 1 102 ? -11.688 -22.203 -12.117 1 93.88 102 LYS A CA 1
ATOM 791 C C . LYS A 1 102 ? -11.367 -20.703 -12.188 1 93.88 102 LYS A C 1
ATOM 793 O O . LYS A 1 102 ? -11.008 -20.188 -13.242 1 93.88 102 LYS A O 1
ATOM 798 N N . GLY A 1 103 ? -11.5 -20 -11.086 1 94.06 103 GLY A N 1
ATOM 799 C CA . GLY A 1 103 ? -11.031 -18.625 -10.977 1 94.06 103 GLY A CA 1
ATOM 800 C C . GLY A 1 103 ? -9.516 -18.516 -10.898 1 94.06 103 GLY A C 1
ATOM 801 O O . GLY A 1 103 ? -8.797 -19.391 -11.383 1 94.06 103 GLY A O 1
ATOM 802 N N . GLN A 1 104 ? -9.117 -17.438 -10.406 1 95.75 104 GLN A N 1
ATOM 803 C CA . GLN A 1 104 ? -7.691 -17.156 -10.344 1 95.75 104 GLN A CA 1
ATOM 804 C C . G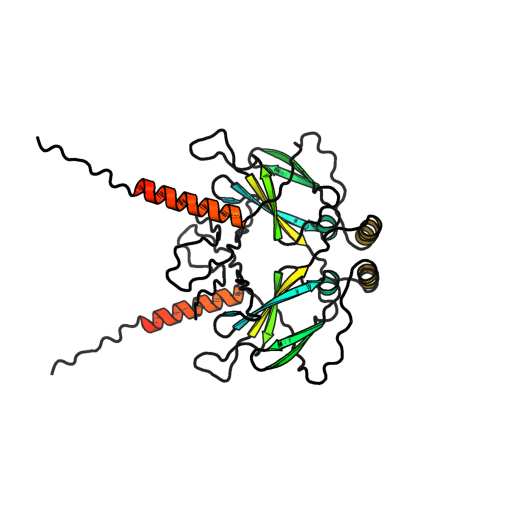LN A 1 104 ? -7.207 -17.094 -8.898 1 95.75 104 GLN A C 1
ATOM 806 O O . GLN A 1 104 ? -8 -16.875 -7.98 1 95.75 104 GLN A O 1
ATOM 811 N N . LEU A 1 105 ? -5.961 -17.391 -8.703 1 96.25 105 LEU A N 1
ATOM 812 C CA . LEU A 1 105 ? -5.266 -17.016 -7.469 1 96.25 105 LEU A CA 1
ATOM 813 C C . LEU A 1 105 ? -4.688 -15.609 -7.574 1 96.25 105 LEU A C 1
ATOM 815 O O . LEU A 1 105 ? -3.793 -15.359 -8.391 1 96.25 105 LEU A O 1
ATOM 819 N N . VAL A 1 106 ? -5.242 -14.719 -6.82 1 95.19 106 VAL A N 1
ATOM 820 C CA . VAL A 1 106 ? -4.793 -13.328 -6.809 1 95.19 106 VAL A CA 1
ATOM 821 C C . VAL A 1 106 ? -3.854 -13.102 -5.625 1 95.19 106 VAL A C 1
ATOM 823 O O . VAL A 1 106 ? -4.203 -13.398 -4.48 1 95.19 106 VAL A O 1
ATOM 826 N N . ILE A 1 107 ? -2.713 -12.594 -5.93 1 96 107 ILE A N 1
ATOM 827 C CA . ILE A 1 107 ? -1.7 -12.367 -4.902 1 96 107 ILE A CA 1
ATOM 828 C C . ILE A 1 107 ? -1.525 -10.875 -4.668 1 96 107 ILE A C 1
ATOM 830 O O . ILE A 1 107 ? -1.278 -10.117 -5.609 1 96 107 ILE A O 1
ATOM 834 N N . LEU A 1 108 ? -1.737 -10.461 -3.473 1 92.88 108 LEU A N 1
ATOM 835 C CA . LEU A 1 108 ? -1.383 -9.117 -3.027 1 92.88 108 LEU A CA 1
ATOM 836 C C . LEU A 1 108 ? 0.028 -9.094 -2.451 1 92.88 108 LEU A C 1
ATOM 838 O O . LEU A 1 108 ? 0.303 -9.742 -1.441 1 92.88 108 LEU A O 1
ATOM 842 N N . PHE A 1 109 ? 0.849 -8.305 -3.014 1 95.06 109 PHE A N 1
ATOM 843 C CA . PHE A 1 109 ? 2.236 -8.273 -2.568 1 95.06 109 PHE A CA 1
ATOM 844 C C . PHE A 1 109 ? 2.455 -7.152 -1.555 1 95.06 109 PHE A C 1
ATOM 846 O O . PHE A 1 109 ? 2.191 -5.984 -1.845 1 95.06 109 PHE A O 1
ATOM 853 N N . LYS A 1 110 ? 2.912 -7.547 -0.398 1 94.06 110 LYS A N 1
ATOM 854 C CA . LYS A 1 110 ? 3.318 -6.621 0.656 1 94.06 110 LYS A CA 1
ATOM 855 C C . LYS A 1 110 ? 4.836 -6.516 0.738 1 94.06 110 LYS A C 1
ATOM 857 O O . LYS A 1 110 ? 5.508 -7.445 1.189 1 94.06 110 LYS A O 1
ATOM 862 N N . VAL A 1 111 ? 5.312 -5.367 0.338 1 97.5 111 VAL A N 1
ATOM 863 C CA . VAL A 1 111 ? 6.762 -5.188 0.326 1 97.5 111 VAL A CA 1
ATOM 864 C C . VAL A 1 111 ? 7.242 -4.781 1.717 1 97.5 111 VAL A C 1
ATOM 866 O O . VAL A 1 111 ? 6.785 -3.779 2.271 1 97.5 111 VAL A O 1
ATOM 869 N N . GLU A 1 112 ? 8.172 -5.469 2.193 1 96.69 112 GLU A N 1
ATOM 870 C CA . GLU A 1 112 ? 8.719 -5.188 3.518 1 96.69 112 GLU A CA 1
ATOM 871 C C . GLU A 1 112 ? 9.93 -4.262 3.43 1 96.69 112 GLU A C 1
ATOM 873 O O . GLU A 1 112 ? 10.953 -4.625 2.844 1 96.69 112 GLU A O 1
ATOM 878 N N . PHE A 1 113 ? 9.781 -3.119 4.062 1 97.88 113 PHE A N 1
ATOM 879 C CA . PHE A 1 113 ? 10.875 -2.16 4.125 1 97.88 113 PHE A CA 1
ATOM 880 C C . PHE A 1 113 ? 11.758 -2.424 5.34 1 97.88 113 PHE A C 1
ATOM 882 O O . PHE A 1 113 ? 11.289 -2.961 6.348 1 97.88 113 PHE A O 1
ATOM 889 N N . PRO A 1 114 ? 13.039 -2.055 5.246 1 97.12 114 PRO A N 1
ATOM 890 C CA . PRO A 1 114 ? 13.867 -2.111 6.449 1 97.12 114 PRO A CA 1
ATOM 891 C C . PRO A 1 114 ? 13.414 -1.133 7.531 1 97.12 114 PRO A C 1
ATOM 893 O O . PRO A 1 114 ? 12.742 -0.143 7.227 1 97.12 114 PRO A O 1
ATOM 896 N N . GLN A 1 115 ? 13.797 -1.437 8.719 1 95.62 115 GLN A N 1
ATOM 897 C CA . GLN A 1 115 ? 13.422 -0.557 9.82 1 95.62 115 GLN A CA 1
ATOM 898 C C . GLN A 1 115 ? 14.273 0.708 9.828 1 95.62 115 GLN A C 1
ATOM 900 O O . GLN A 1 115 ? 13.797 1.781 10.203 1 95.62 115 GLN A O 1
ATOM 905 N N . TYR A 1 116 ? 15.492 0.551 9.445 1 95.44 116 TYR A N 1
ATOM 906 C CA . TYR A 1 116 ? 16.453 1.651 9.375 1 95.44 116 TYR A CA 1
ATOM 907 C C . TYR A 1 116 ? 17.531 1.368 8.344 1 95.44 116 TYR A C 1
ATOM 909 O O . TYR A 1 116 ? 17.688 0.23 7.902 1 95.44 116 TYR A O 1
ATOM 917 N N . LEU A 1 117 ? 18.188 2.4 7.934 1 97.62 117 LEU A N 1
ATOM 918 C CA . LEU A 1 117 ? 19.359 2.289 7.066 1 97.62 117 LEU A CA 1
ATOM 919 C C . LEU A 1 117 ? 20.578 2.906 7.723 1 97.62 117 LEU A C 1
ATOM 921 O O . LEU A 1 117 ? 20.484 3.955 8.367 1 97.62 117 LEU A O 1
ATOM 925 N N . THR A 1 118 ? 21.703 2.234 7.57 1 97.12 118 THR A N 1
ATOM 926 C CA . THR A 1 118 ? 22.969 2.846 7.988 1 97.12 118 THR A CA 1
ATOM 927 C C . THR A 1 118 ? 23.344 3.996 7.059 1 97.12 118 THR A C 1
ATOM 929 O O . THR A 1 118 ? 22.859 4.07 5.926 1 97.12 118 THR A O 1
ATOM 932 N N . PRO A 1 119 ? 24.219 4.879 7.582 1 97 119 PRO A N 1
ATOM 933 C CA . PRO A 1 119 ? 24.688 5.961 6.711 1 97 119 PRO A CA 1
ATOM 934 C C . PRO A 1 119 ? 25.281 5.453 5.406 1 97 119 PRO A C 1
ATOM 936 O O . PRO A 1 119 ? 25.094 6.055 4.352 1 97 119 PRO A O 1
ATOM 939 N N . ASP A 1 120 ? 25.984 4.32 5.48 1 97.06 120 ASP A N 1
ATOM 940 C CA . ASP A 1 120 ? 26.578 3.734 4.285 1 97.06 120 ASP A CA 1
ATOM 941 C C . ASP A 1 120 ? 25.5 3.244 3.316 1 97.06 120 ASP A C 1
ATOM 943 O O . ASP A 1 120 ? 25.594 3.484 2.111 1 97.06 120 ASP A O 1
ATOM 947 N N . GLN A 1 121 ? 24.484 2.604 3.799 1 97.38 121 GLN A N 1
ATOM 948 C CA . GLN A 1 121 ? 23.375 2.137 2.969 1 97.38 121 GLN A CA 1
ATOM 949 C C . GLN A 1 121 ? 22.672 3.305 2.283 1 97.38 121 GLN A C 1
ATOM 951 O O . GLN A 1 121 ? 22.328 3.221 1.104 1 97.38 121 GLN A O 1
ATOM 956 N N . GLN A 1 122 ? 22.484 4.379 3.076 1 97.31 122 GLN A N 1
ATOM 957 C CA . GLN A 1 122 ? 21.828 5.562 2.525 1 97.31 122 GLN A CA 1
ATOM 958 C C . GLN A 1 122 ? 22.656 6.16 1.384 1 97.31 122 GLN A C 1
ATOM 960 O O . GLN A 1 122 ? 22.094 6.492 0.331 1 97.31 122 GLN A O 1
ATOM 965 N N . HIS A 1 123 ? 23.938 6.25 1.618 1 96.94 123 HIS A N 1
ATOM 966 C CA . HIS A 1 123 ? 24.828 6.82 0.615 1 96.94 123 HIS A CA 1
ATOM 967 C C . HIS A 1 123 ? 24.781 6.016 -0.681 1 96.94 123 HIS A C 1
ATOM 969 O O . HIS A 1 123 ? 24.688 6.586 -1.769 1 96.94 123 HIS A O 1
ATOM 975 N N . VAL A 1 124 ? 24.828 4.738 -0.543 1 97.25 124 VAL A N 1
ATOM 976 C CA . VAL A 1 124 ? 24.812 3.854 -1.704 1 97.25 124 VAL A CA 1
ATOM 977 C C . VAL A 1 124 ? 23.469 3.969 -2.428 1 97.25 124 VAL A C 1
ATOM 979 O O . VAL A 1 124 ? 23.422 4.102 -3.652 1 97.25 124 VAL A O 1
ATOM 982 N N . LEU A 1 125 ? 22.375 3.992 -1.699 1 97 125 LEU A N 1
ATOM 983 C CA . LEU A 1 125 ? 21.047 4.09 -2.285 1 97 125 LEU A CA 1
ATOM 984 C C . LEU A 1 125 ? 20.875 5.391 -3.062 1 97 125 LEU A C 1
ATOM 986 O O . LEU A 1 125 ? 20.344 5.395 -4.168 1 97 125 LEU A O 1
ATOM 990 N N . MET A 1 126 ? 21.375 6.445 -2.492 1 95.81 126 MET A N 1
ATOM 991 C CA . MET A 1 126 ? 21.266 7.762 -3.115 1 95.81 126 MET A CA 1
ATOM 992 C C . MET A 1 126 ? 22.078 7.824 -4.402 1 95.81 126 MET A C 1
ATOM 994 O O . MET A 1 126 ? 21.812 8.648 -5.277 1 95.81 126 MET A O 1
ATOM 998 N N . SER A 1 127 ? 23.031 6.926 -4.535 1 96.12 127 SER A N 1
ATOM 999 C CA . SER A 1 127 ? 23.891 6.941 -5.715 1 96.12 127 SER A CA 1
ATOM 1000 C C . SER A 1 127 ? 23.281 6.156 -6.863 1 96.12 127 SER A C 1
ATOM 1002 O O . SER A 1 127 ? 23.672 6.324 -8.023 1 96.12 127 SER A O 1
ATOM 1004 N N . ILE A 1 128 ? 22.281 5.316 -6.598 1 96 128 ILE A N 1
ATOM 1005 C CA . ILE A 1 128 ? 21.812 4.43 -7.664 1 96 128 ILE A CA 1
ATOM 1006 C C . ILE A 1 128 ? 20.359 4.758 -8.016 1 96 128 ILE A C 1
ATOM 1008 O O . ILE A 1 128 ? 19.828 4.254 -9.008 1 96 128 ILE A O 1
ATOM 1012 N N . PHE A 1 129 ? 19.703 5.551 -7.219 1 96 129 PHE A N 1
ATOM 1013 C CA . PHE A 1 129 ? 18.328 5.93 -7.508 1 96 129 PHE A CA 1
ATOM 1014 C C . PHE A 1 129 ? 18.188 7.445 -7.535 1 96 129 PHE A C 1
ATOM 1016 O O . PHE A 1 129 ? 18.875 8.156 -6.812 1 96 129 PHE A O 1
ATOM 1023 N N . PRO A 1 130 ? 17.219 7.863 -8.367 1 92.31 130 PRO A N 1
ATOM 1024 C CA . PRO A 1 130 ? 16.922 9.297 -8.344 1 92.31 130 PRO A CA 1
ATOM 1025 C C . PRO A 1 130 ? 16.312 9.758 -7.023 1 92.31 130 PRO A C 1
ATOM 1027 O O . PRO A 1 130 ? 15.641 8.977 -6.348 1 92.31 130 PRO A O 1
ATOM 1030 N N . HIS A 1 131 ? 16.672 10.938 -6.625 1 90.5 131 HIS A N 1
ATOM 1031 C CA . HIS A 1 131 ? 16.094 11.578 -5.441 1 90.5 131 HIS A CA 1
ATOM 1032 C C . HIS A 1 131 ? 15.992 13.086 -5.629 1 90.5 131 HIS A C 1
ATOM 1034 O O . HIS A 1 131 ? 16.75 13.68 -6.402 1 90.5 131 HIS A O 1
ATOM 1040 N N . PRO A 1 132 ? 14.992 13.633 -5.02 1 88.69 132 PRO A N 1
ATOM 1041 C CA . PRO A 1 132 ? 14.773 15.07 -5.234 1 88.69 132 PRO A CA 1
ATOM 1042 C C . PRO A 1 132 ? 15.914 15.93 -4.688 1 88.69 132 PRO A C 1
ATOM 1044 O O . PRO A 1 132 ? 16.625 15.508 -3.77 1 88.69 132 PRO A O 1
ATOM 1047 N N . ALA A 1 133 ? 15.914 17.016 -5.285 1 88.56 133 ALA A N 1
ATOM 1048 C CA . ALA A 1 133 ? 16.844 18.031 -4.793 1 88.56 133 ALA A CA 1
ATOM 1049 C C . ALA A 1 133 ? 16.406 18.578 -3.441 1 88.56 133 ALA A C 1
ATOM 1051 O O . ALA A 1 133 ? 15.219 18.516 -3.1 1 88.56 133 ALA A O 1
ATOM 1052 N N . PRO A 1 134 ? 17.422 19 -2.74 1 87.12 134 PRO A N 1
ATOM 1053 C CA . PRO A 1 134 ? 17.031 19.625 -1.476 1 87.12 134 PRO A CA 1
ATOM 1054 C C . PRO A 1 134 ? 16.094 20.812 -1.671 1 87.12 134 PRO A C 1
ATOM 1056 O O . PRO A 1 134 ? 16.188 21.516 -2.678 1 87.12 134 PRO A O 1
ATOM 1059 N N . LEU A 1 135 ? 15.195 20.938 -0.821 1 87.94 135 LEU A N 1
ATOM 1060 C CA . LEU A 1 135 ? 14.227 22.031 -0.903 1 87.94 135 LEU A CA 1
ATOM 1061 C C . LEU A 1 135 ? 14.906 23.375 -0.653 1 87.94 135 LEU A C 1
ATOM 1063 O O . LEU A 1 135 ? 15.758 23.5 0.231 1 87.94 135 LEU A O 1
ATOM 1067 N N . PRO A 1 136 ? 14.523 24.25 -1.574 1 84.12 136 PRO A N 1
ATOM 1068 C CA . PRO A 1 136 ? 15.031 25.594 -1.265 1 84.12 136 PRO A CA 1
ATOM 1069 C C . PRO A 1 136 ? 14.492 26.125 0.057 1 84.12 136 PRO A C 1
ATOM 1071 O O . PRO A 1 136 ? 13.469 25.656 0.553 1 84.12 136 PRO A O 1
ATOM 1074 N N . HIS A 1 137 ? 15.289 26.938 0.639 1 81.44 137 HIS A N 1
ATOM 1075 C CA . HIS A 1 137 ? 14.82 27.578 1.865 1 81.44 137 HIS A CA 1
ATOM 1076 C C . HIS A 1 137 ? 13.539 28.359 1.625 1 81.44 137 HIS A C 1
ATOM 1078 O O . HIS A 1 137 ? 13.445 29.141 0.676 1 81.44 137 HIS A O 1
ATOM 1084 N N . HIS A 1 138 ? 12.477 27.859 2.184 1 80.19 138 HIS A N 1
ATOM 1085 C CA . HIS A 1 138 ? 11.227 28.594 2.158 1 80.19 138 HIS A CA 1
ATOM 1086 C C . HIS A 1 138 ? 11.016 29.359 3.457 1 80.19 138 HIS A C 1
ATOM 1088 O O . HIS A 1 138 ? 10.477 28.828 4.426 1 80.19 138 HIS A O 1
ATOM 1094 N N . SER A 1 139 ? 11.445 30.547 3.471 1 80.5 139 SER A N 1
ATOM 1095 C CA . SER A 1 139 ? 11.5 31.359 4.68 1 80.5 139 SER A CA 1
ATOM 1096 C C . SER A 1 139 ? 10.109 31.547 5.289 1 80.5 139 SER A C 1
ATOM 1098 O O . SER A 1 139 ? 9.969 31.656 6.508 1 80.5 139 SER A O 1
ATOM 1100 N N . GLU A 1 140 ? 9.07 31.438 4.512 1 90.31 140 GLU A N 1
ATOM 1101 C CA . GLU A 1 140 ? 7.746 31.719 5.039 1 90.31 140 GLU A CA 1
ATOM 1102 C C . GLU A 1 140 ? 7.016 30.453 5.441 1 90.31 140 GLU A C 1
ATOM 1104 O O . GLU A 1 140 ? 5.902 30.5 5.969 1 90.31 140 GLU A O 1
ATOM 1109 N N . ALA A 1 141 ? 7.711 29.312 5.375 1 93.19 141 ALA A N 1
ATOM 1110 C CA . ALA A 1 141 ? 7.027 28.062 5.699 1 93.19 141 ALA A CA 1
ATOM 1111 C C . ALA A 1 141 ? 7.082 27.781 7.199 1 93.19 141 ALA A C 1
ATOM 1113 O O . ALA A 1 141 ? 8.102 28.031 7.848 1 93.19 141 ALA A O 1
ATOM 1114 N N . GLU A 1 142 ? 5.996 27.344 7.742 1 96.25 142 GLU A N 1
ATOM 1115 C CA . GLU A 1 142 ? 5.906 26.969 9.148 1 96.25 142 GLU A CA 1
ATOM 1116 C C . GLU A 1 142 ? 6.34 25.516 9.352 1 96.25 142 GLU A C 1
ATOM 1118 O O . GLU A 1 142 ? 5.941 24.625 8.594 1 96.25 142 GLU A O 1
ATOM 1123 N N . GLU A 1 143 ? 7.188 25.312 10.359 1 95.75 143 GLU A N 1
ATOM 1124 C CA . GLU A 1 143 ? 7.605 23.953 10.656 1 95.75 143 GLU A CA 1
ATOM 1125 C C . GLU A 1 143 ? 6.438 23.109 11.164 1 95.75 143 GLU A C 1
ATOM 1127 O O . GLU A 1 143 ? 5.703 23.547 12.062 1 95.75 143 GLU A O 1
ATOM 1132 N N . ALA A 1 144 ? 6.176 22.016 10.547 1 97.19 144 ALA A N 1
ATOM 1133 C CA . ALA A 1 144 ? 5.152 21.062 10.977 1 97.19 144 ALA A CA 1
ATOM 1134 C C . ALA A 1 144 ? 5.758 19.703 11.258 1 97.19 144 ALA A C 1
ATOM 1136 O O . ALA A 1 144 ? 6.594 19.219 10.492 1 97.19 144 ALA A O 1
ATOM 1137 N N . PHE A 1 145 ? 5.289 19.047 12.336 1 97.06 145 PHE A N 1
ATOM 1138 C CA . PHE A 1 145 ? 5.906 17.812 12.773 1 97.06 145 PHE A CA 1
ATOM 1139 C C . PHE A 1 145 ? 4.973 16.625 12.531 1 97.06 145 PHE A C 1
ATOM 1141 O O . PHE A 1 145 ? 3.779 16.703 12.836 1 97.06 145 PHE A O 1
ATOM 1148 N N . LEU A 1 146 ? 5.605 15.633 12.039 1 97.56 146 LEU A N 1
ATOM 1149 C CA . LEU A 1 146 ? 4.852 14.406 11.781 1 97.56 146 LEU A CA 1
ATOM 1150 C C . LEU A 1 146 ? 4.77 13.547 13.031 1 97.56 146 LEU A C 1
ATOM 1152 O O . LEU A 1 146 ? 5.754 13.398 13.758 1 97.56 146 LEU A O 1
ATOM 1156 N N . SER A 1 147 ? 3.588 13.008 13.195 1 97.19 147 SER A N 1
ATOM 1157 C CA . SER A 1 147 ? 3.371 12.031 14.266 1 97.19 147 SER A CA 1
ATOM 1158 C C . SER A 1 147 ? 2.766 10.742 13.727 1 97.19 147 SER A C 1
ATOM 1160 O O . SER A 1 147 ? 2.273 10.711 12.594 1 97.19 147 SER A O 1
ATOM 1162 N N . GLU A 1 148 ? 2.922 9.742 14.57 1 95.12 148 GLU A N 1
ATOM 1163 C CA . GLU A 1 148 ? 2.295 8.477 14.195 1 95.12 148 GLU A CA 1
ATOM 1164 C C . GLU A 1 148 ? 0.777 8.617 14.125 1 95.12 148 GLU A C 1
ATOM 1166 O O . GLU A 1 148 ? 0.18 9.367 14.898 1 95.12 148 GLU A O 1
ATOM 1171 N N . PHE A 1 149 ? 0.227 7.992 13.234 1 90.81 149 PHE A N 1
ATOM 1172 C CA . PHE A 1 149 ? -1.222 7.988 13.062 1 90.81 149 PHE A CA 1
ATOM 1173 C C . PHE A 1 149 ? -1.746 6.566 12.922 1 90.81 149 PHE A C 1
ATOM 1175 O O . PHE A 1 149 ? -1.314 5.82 12.039 1 90.81 149 PHE A O 1
ATOM 1182 N N .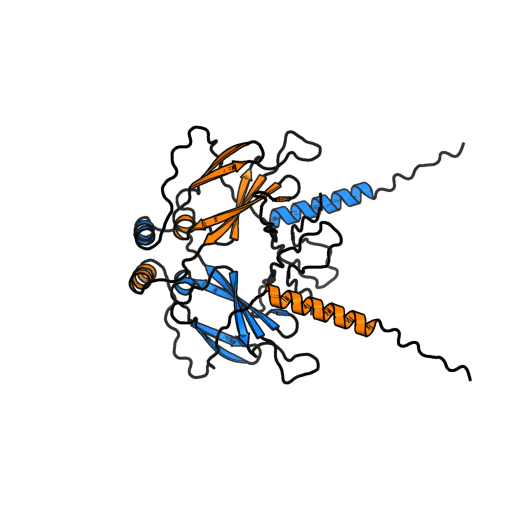 ASP A 1 150 ? -2.539 6.242 13.852 1 83.06 150 ASP A N 1
ATOM 1183 C CA . ASP A 1 150 ? -3.189 4.938 13.797 1 83.06 150 ASP A CA 1
ATOM 1184 C C . ASP A 1 150 ? -4.562 5.031 13.133 1 83.06 150 ASP A C 1
ATOM 1186 O O . ASP A 1 150 ? -5.547 5.391 13.781 1 83.06 150 ASP A O 1
ATOM 1190 N N . ALA A 1 151 ? -4.547 4.66 11.969 1 76.69 151 ALA A N 1
ATOM 1191 C CA . ALA A 1 151 ? -5.762 4.801 11.164 1 76.69 151 ALA A CA 1
ATOM 1192 C C . ALA A 1 151 ? -6.883 3.92 11.711 1 76.69 151 ALA A C 1
ATOM 1194 O O . ALA A 1 151 ? -8.055 4.305 11.672 1 76.69 151 ALA A O 1
ATOM 1195 N N . GLU A 1 152 ? -6.477 2.842 12.258 1 68.44 152 GLU A N 1
ATOM 1196 C CA . GLU A 1 152 ? -7.473 1.938 12.828 1 68.44 152 GLU A CA 1
ATOM 1197 C C . GLU A 1 152 ? -8.094 2.531 14.086 1 68.44 152 GLU A C 1
ATOM 1199 O O . GLU A 1 152 ? -9.312 2.49 14.258 1 68.44 152 GLU A O 1
ATOM 1204 N N . ALA A 1 153 ? -7.254 3 14.859 1 74.44 153 ALA A N 1
ATOM 1205 C CA . ALA A 1 153 ? -7.73 3.621 16.094 1 74.44 153 ALA A CA 1
ATOM 1206 C C . ALA A 1 153 ? -8.633 4.816 15.789 1 74.44 153 ALA A C 1
ATOM 1208 O O . ALA A 1 153 ? -9.664 5.008 16.438 1 74.44 153 ALA A O 1
ATOM 1209 N N . ALA A 1 154 ? -8.375 5.543 14.844 1 75.69 154 ALA A N 1
ATOM 1210 C CA . ALA A 1 154 ? -9.141 6.723 14.461 1 75.69 154 ALA A CA 1
ATOM 1211 C C . ALA A 1 154 ? -10.523 6.336 13.945 1 75.69 154 ALA A C 1
ATOM 1213 O O . ALA A 1 154 ? -11.516 7.008 14.234 1 75.69 154 ALA A O 1
ATOM 1214 N N . LYS A 1 155 ? -10.5 5.336 13.312 1 67.75 155 LYS A N 1
ATOM 1215 C CA . LYS A 1 155 ? -11.758 4.832 12.773 1 67.75 155 LYS A CA 1
ATOM 1216 C C . LYS A 1 155 ? -12.695 4.379 13.891 1 67.75 155 LYS A C 1
ATOM 1218 O O . LYS A 1 155 ? -13.891 4.691 13.875 1 67.75 155 LYS A O 1
ATOM 1223 N N . GLN A 1 156 ? -12.156 3.607 14.758 1 68.31 156 GLN A N 1
ATOM 1224 C CA . GLN A 1 156 ? -12.938 3.117 15.883 1 68.31 156 GLN A CA 1
ATOM 1225 C C . GLN A 1 156 ? -13.516 4.273 16.688 1 68.31 156 GLN A C 1
ATOM 1227 O O . GLN A 1 156 ? -14.672 4.219 17.125 1 68.31 156 GLN A O 1
ATOM 1232 N N . GLU A 1 157 ? -12.742 5.223 16.828 1 71.75 157 GLU A N 1
ATOM 1233 C CA . GLU A 1 157 ? -13.188 6.398 17.562 1 71.75 157 GLU A CA 1
ATOM 1234 C C . GLU A 1 157 ? -14.312 7.121 16.828 1 71.75 157 GLU A C 1
ATOM 1236 O O . GLU A 1 157 ? -15.297 7.543 17.453 1 71.75 157 GLU A O 1
ATOM 1241 N N . ALA A 1 158 ? -14.211 7.156 15.547 1 71 158 ALA A N 1
ATOM 1242 C CA . ALA A 1 158 ? -15.219 7.824 14.734 1 71 158 ALA A CA 1
ATOM 1243 C C . ALA A 1 158 ? -16.547 7.059 14.773 1 71 158 ALA A C 1
ATOM 1245 O O . ALA A 1 158 ? -17.609 7.664 14.82 1 71 158 ALA A O 1
ATOM 1246 N N . GLN A 1 159 ? -16.422 5.816 14.773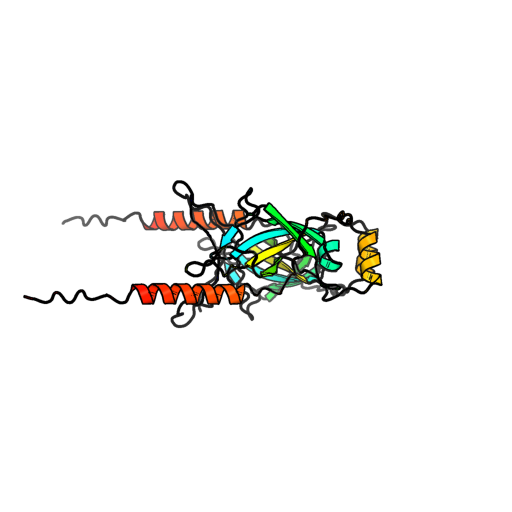 1 67.81 159 GLN A N 1
ATOM 1247 C CA . GLN A 1 159 ? -17.609 4.973 14.828 1 67.81 159 GLN A CA 1
ATOM 1248 C C . GLN A 1 159 ? -18.312 5.094 16.188 1 67.81 159 GLN A C 1
ATOM 1250 O O . GLN A 1 159 ? -19.531 5.152 16.25 1 67.81 159 GLN A O 1
ATOM 1255 N N . ARG A 1 160 ? -17.531 5.09 17.141 1 73.5 160 ARG A N 1
ATOM 1256 C CA . ARG A 1 160 ? -18.062 5.246 18.484 1 73.5 160 ARG A CA 1
ATOM 1257 C C . ARG A 1 160 ? -18.797 6.578 18.641 1 73.5 160 ARG A C 1
ATOM 1259 O O . ARG A 1 160 ? -19.859 6.645 19.25 1 73.5 160 ARG A O 1
ATOM 1266 N N . GLU A 1 161 ? -18.234 7.504 18.062 1 68.06 161 GLU A N 1
ATOM 1267 C CA . GLU A 1 161 ? -18.828 8.836 18.141 1 68.06 161 GLU A CA 1
ATOM 1268 C C . GLU A 1 161 ? -20.141 8.891 17.344 1 68.06 161 GLU A C 1
ATOM 1270 O O . GLU A 1 161 ? -21.078 9.578 17.75 1 68.06 161 GLU A O 1
ATOM 1275 N N . ALA A 1 162 ? -20.141 8.203 16.266 1 68.19 162 ALA A N 1
ATOM 1276 C CA . ALA A 1 162 ? -21.344 8.156 15.438 1 68.19 162 ALA A CA 1
ATOM 1277 C C . ALA A 1 162 ? -22.484 7.426 16.141 1 68.19 162 ALA A C 1
ATOM 1279 O O . ALA A 1 162 ? -23.641 7.852 16.078 1 68.19 162 ALA A O 1
ATOM 1280 N N . TYR A 1 163 ? -22.156 6.438 16.734 1 67.81 163 TYR A N 1
ATOM 1281 C CA . TYR A 1 163 ? -23.125 5.664 17.5 1 67.81 163 TYR A CA 1
ATOM 1282 C C . TYR A 1 163 ? -23.672 6.473 18.672 1 67.81 163 TYR A C 1
ATOM 1284 O O . TYR A 1 163 ? -24.875 6.438 18.953 1 67.81 163 TYR A O 1
ATOM 1292 N N . ASP A 1 164 ? -22.797 7.125 19.312 1 69.44 164 ASP A N 1
ATOM 1293 C CA . ASP A 1 164 ? -23.188 7.938 20.453 1 69.44 164 ASP A CA 1
ATOM 1294 C C . ASP A 1 164 ? -24.078 9.102 20.016 1 69.44 164 ASP A C 1
ATOM 1296 O O . ASP A 1 164 ? -24.984 9.492 20.75 1 69.44 164 ASP A O 1
ATOM 1300 N N . SER A 1 165 ? -23.859 9.547 18.875 1 67.62 165 SER A N 1
ATOM 1301 C CA . SER A 1 165 ? -24.672 10.648 18.359 1 67.62 165 SER A CA 1
ATOM 1302 C C . SER A 1 165 ? -26.062 10.188 17.969 1 67.62 165 SER A C 1
ATOM 1304 O O . SER A 1 165 ? -27.047 10.922 18.141 1 67.62 165 SER A O 1
ATOM 1306 N N . ASP A 1 166 ? -26.141 9.031 17.453 1 62.5 166 ASP A N 1
ATOM 1307 C CA . ASP A 1 166 ? -27.438 8.461 17.094 1 62.5 166 ASP A CA 1
ATOM 1308 C C . ASP A 1 166 ? -28.25 8.125 18.344 1 62.5 166 ASP A C 1
ATOM 1310 O O . ASP A 1 166 ? -29.469 8.312 18.359 1 62.5 166 ASP A O 1
ATOM 1314 N N . ASP A 1 167 ? -27.641 7.633 19.281 1 60.19 167 ASP A N 1
ATOM 1315 C CA . ASP A 1 167 ? -28.297 7.312 20.547 1 60.19 167 ASP A CA 1
ATOM 1316 C C . ASP A 1 167 ? -28.766 8.578 21.25 1 60.19 167 ASP A C 1
ATOM 1318 O O . ASP A 1 167 ? -29.828 8.586 21.875 1 60.19 167 ASP A O 1
ATOM 1322 N N . ASP A 1 168 ? -28 9.562 21.141 1 55.69 168 ASP A N 1
ATOM 1323 C CA . ASP A 1 168 ? -28.422 10.82 21.75 1 55.69 168 ASP A CA 1
ATOM 1324 C C . ASP A 1 168 ? -29.578 11.445 20.984 1 55.69 168 ASP A C 1
ATOM 1326 O O . ASP A 1 168 ? -30.391 12.164 21.578 1 55.69 168 ASP A O 1
ATOM 1330 N N . ARG A 1 169 ? -29.672 11.18 19.734 1 52.5 169 ARG A N 1
ATOM 1331 C CA . ARG A 1 169 ? -30.797 11.648 18.922 1 52.5 169 ARG A CA 1
ATOM 1332 C C . ARG A 1 169 ? -32 10.758 19.094 1 52.5 169 ARG A C 1
ATOM 1334 O O . ARG A 1 169 ? -33.125 11.141 18.734 1 52.5 169 ARG A O 1
ATOM 1341 N N . GLY A 1 170 ? -31.859 9.547 19.531 1 49.31 170 GLY A N 1
ATOM 1342 C CA . GLY A 1 170 ? -32.906 8.562 19.734 1 49.31 170 GLY A CA 1
ATOM 1343 C C . GLY A 1 170 ? -33.625 8.719 21.062 1 49.31 170 GLY A C 1
ATOM 1344 O O . GLY A 1 170 ? -34.438 7.871 21.453 1 49.31 170 GLY A O 1
ATOM 1345 N N . GLN A 1 171 ? -33.062 9.484 21.953 1 47.06 171 GLN A N 1
ATOM 1346 C CA . GLN A 1 171 ? -34 9.672 23.078 1 47.06 171 GLN A CA 1
ATOM 1347 C C . GLN A 1 171 ? -35.281 10.391 22.625 1 47.06 171 GLN A C 1
ATOM 1349 O O . GLN A 1 171 ? -35.219 11.492 22.078 1 47.06 171 GLN A O 1
ATOM 1354 N N . PRO A 1 172 ? -36.312 9.695 22.344 1 46.16 172 PRO A N 1
ATOM 1355 C CA . PRO A 1 172 ? -37.625 10.32 22.156 1 46.16 172 PRO A CA 1
ATOM 1356 C C . PRO A 1 172 ? -37.906 11.43 23.172 1 46.16 172 PRO A C 1
ATOM 1358 O O . PRO A 1 172 ? -37.75 11.227 24.375 1 46.16 172 PRO A O 1
ATOM 1361 N N . HIS A 1 173 ? -37.469 12.617 23.047 1 41.78 173 HIS A N 1
ATOM 1362 C CA . HIS A 1 173 ? -38.156 13.664 23.812 1 41.78 173 HIS A CA 1
ATOM 1363 C C . HIS A 1 173 ? -39.656 13.484 23.766 1 41.78 173 HIS A C 1
ATOM 1365 O O . HIS A 1 173 ? -40.281 13.633 22.719 1 41.78 173 HIS A O 1
ATOM 1371 N N . GLY A 1 174 ? -40.219 12.523 24.406 1 39.47 174 GLY A N 1
ATOM 1372 C CA . GLY A 1 174 ? -41.656 12.453 24.672 1 39.47 174 GLY A CA 1
ATOM 1373 C C . GLY A 1 174 ? -42.25 13.797 25.062 1 39.47 174 GLY A C 1
ATOM 1374 O O . GLY A 1 174 ? -41.812 14.414 26.031 1 39.47 174 GLY A O 1
ATOM 1375 N N . VAL A 1 175 ? -42.625 14.609 24.141 1 44.69 175 VAL A N 1
ATOM 1376 C CA . VAL A 1 175 ? -43.5 15.75 24.328 1 44.69 175 VAL A CA 1
ATOM 1377 C C . VAL A 1 175 ? -44.656 15.359 25.25 1 44.69 175 VAL A C 1
ATOM 1379 O O . VAL A 1 175 ? -45.438 14.438 24.938 1 44.69 175 VAL A O 1
ATOM 1382 N N . GLN A 1 176 ? -44.406 15.273 26.562 1 36.69 176 GLN A N 1
ATOM 1383 C CA . GLN A 1 176 ? -45.5 15.219 27.531 1 36.69 176 GLN A CA 1
ATOM 1384 C C . GLN A 1 176 ? -46.562 16.281 27.234 1 36.69 176 GLN A C 1
ATOM 1386 O O . GLN A 1 176 ? -46.281 17.469 27.281 1 36.69 176 GLN A O 1
ATOM 1391 N N . CYS A 1 177 ? -47.406 16.031 26.234 1 45.31 177 CYS A N 1
ATOM 1392 C CA . CYS A 1 177 ? -48.688 16.734 26.094 1 45.31 177 CYS A CA 1
ATOM 1393 C C . CYS A 1 177 ? -49.406 16.875 27.422 1 45.31 177 CYS A C 1
ATOM 1395 O O . CYS A 1 177 ? -49.75 15.867 28.047 1 45.31 177 CYS A O 1
ATOM 1397 N N . GLN A 1 178 ? -49 17.812 28.234 1 34.44 178 GLN A N 1
ATOM 1398 C CA . GLN A 1 178 ? -49.812 18.219 29.391 1 34.44 178 GLN A CA 1
ATOM 1399 C C . GLN A 1 178 ? -51.25 18.5 28.969 1 34.44 178 GLN A C 1
ATOM 1401 O O . GLN A 1 178 ? -51.5 19.359 28.125 1 34.44 178 GLN A O 1
ATOM 1406 N N . GLN A 1 179 ? -52.094 17.453 28.953 1 33.09 179 GLN A N 1
ATOM 1407 C CA . GLN A 1 179 ? -53.562 17.609 28.938 1 33.09 179 GLN A CA 1
ATOM 1408 C C . GLN A 1 179 ? -54 18.672 29.953 1 33.09 179 GLN A C 1
ATOM 1410 O O . GLN A 1 179 ? -53.688 18.547 31.141 1 33.09 179 GLN A O 1
ATOM 1415 N N . GLN A 1 180 ? -54 20.016 29.484 1 28.89 180 GLN A N 1
ATOM 1416 C CA . GLN A 1 180 ? -55.062 20.797 30.125 1 28.89 180 GLN A CA 1
ATOM 1417 C C . GLN A 1 180 ? -56.438 20.297 29.703 1 28.89 180 GLN A C 1
ATOM 1419 O O . GLN A 1 180 ? -56.625 19.844 28.562 1 28.89 180 GLN A O 1
ATOM 1424 N N . MET B 1 1 ? -23.078 19.859 -3.527 1 16.3 1 MET B N 1
ATOM 1425 C CA . MET B 1 1 ? -21.672 19.625 -3.152 1 16.3 1 MET B CA 1
ATOM 1426 C C . MET B 1 1 ? -21.484 18.203 -2.625 1 16.3 1 MET B C 1
ATOM 1428 O O . MET B 1 1 ? -22.094 17.828 -1.613 1 16.3 1 MET B O 1
ATOM 1432 N N . ARG B 1 2 ? -21.5 17.016 -3.393 1 20.62 2 ARG B N 1
ATOM 1433 C CA . ARG B 1 2 ? -21.891 15.609 -3.279 1 20.62 2 ARG B CA 1
ATOM 1434 C C . ARG B 1 2 ? -20.938 14.859 -2.342 1 20.62 2 ARG B C 1
ATOM 1436 O O . ARG B 1 2 ? -19.734 15.062 -2.385 1 20.62 2 ARG B O 1
ATOM 1443 N N . ASN B 1 3 ? -21.469 14.422 -1.279 1 22.3 3 ASN B N 1
ATOM 1444 C CA . ASN B 1 3 ? -21.062 14.141 0.096 1 22.3 3 ASN B CA 1
ATOM 1445 C C . ASN B 1 3 ? -20.031 13.023 0.162 1 22.3 3 ASN B C 1
ATOM 1447 O O . ASN B 1 3 ? -19.484 12.742 1.229 1 22.3 3 ASN B O 1
ATOM 1451 N N . GLY B 1 4 ? -20.141 12.242 -0.886 1 24.05 4 GLY B N 1
ATOM 1452 C CA . GLY B 1 4 ? -20.109 10.859 -0.444 1 24.05 4 GLY B CA 1
ATOM 1453 C C . GLY B 1 4 ? -18.719 10.367 -0.079 1 24.05 4 GLY B C 1
ATOM 1454 O O . GLY B 1 4 ? -17.859 10.25 -0.946 1 24.05 4 GLY B O 1
ATOM 1455 N N . GLN B 1 5 ? -18.297 10.898 1.085 1 25.36 5 GLN B N 1
ATOM 1456 C CA . GLN B 1 5 ? -17.016 10.719 1.749 1 25.36 5 GLN B CA 1
ATOM 1457 C C . GLN B 1 5 ? -16.703 9.242 1.967 1 25.36 5 GLN B C 1
ATOM 1459 O O . GLN B 1 5 ? -17.5 8.523 2.574 1 25.36 5 GLN B O 1
ATOM 1464 N N . ARG B 1 6 ? -16.531 8.523 1.046 1 28.48 6 ARG B N 1
ATOM 1465 C CA . ARG B 1 6 ? -16.344 7.133 1.455 1 28.48 6 ARG B CA 1
ATOM 1466 C C . ARG B 1 6 ? -15.055 6.961 2.254 1 28.48 6 ARG B C 1
ATOM 1468 O O . ARG B 1 6 ? -13.977 7.348 1.796 1 28.48 6 ARG B O 1
ATOM 1475 N N . ILE B 1 7 ? -15.094 7.254 3.68 1 29.91 7 ILE B N 1
ATOM 1476 C CA . ILE B 1 7 ? -14.047 6.859 4.613 1 29.91 7 ILE B CA 1
ATOM 1477 C C . ILE B 1 7 ? -14.219 5.387 4.984 1 29.91 7 ILE B C 1
ATOM 1479 O O . ILE B 1 7 ? -15.289 4.973 5.426 1 29.91 7 ILE B O 1
ATOM 1483 N N . THR B 1 8 ? -13.578 4.488 4.414 1 30.5 8 THR B N 1
ATOM 1484 C CA . THR B 1 8 ? -13.805 3.074 4.695 1 30.5 8 THR B CA 1
ATOM 1485 C C . THR B 1 8 ? -13.328 2.719 6.102 1 30.5 8 THR B C 1
ATOM 1487 O O . THR B 1 8 ? -12.164 2.926 6.441 1 30.5 8 THR B O 1
ATOM 1490 N N . PHE B 1 9 ? -13.938 3.271 7.352 1 28.58 9 PHE B N 1
ATOM 1491 C CA . PHE B 1 9 ? -13.445 2.709 8.602 1 28.58 9 PHE B CA 1
ATOM 1492 C C . PHE B 1 9 ? -14.07 1.346 8.867 1 28.58 9 PHE B C 1
ATOM 1494 O O . PHE B 1 9 ? -15.266 1.146 8.617 1 28.58 9 PHE B O 1
ATOM 1501 N N . LYS B 1 10 ? -13.438 0.306 8.828 1 29.31 10 LYS B N 1
ATOM 1502 C CA . LYS B 1 10 ? -13.938 -1.027 9.141 1 29.31 10 LYS B CA 1
ATOM 1503 C C . LYS B 1 10 ? -14.492 -1.082 10.562 1 29.31 10 LYS B C 1
ATOM 1505 O O . LYS B 1 10 ? -13.742 -0.95 11.531 1 29.31 10 LYS B O 1
ATOM 1510 N N . GLY B 1 11 ? -15.625 -0.445 10.93 1 29.12 11 GLY B N 1
ATOM 1511 C CA . GLY B 1 11 ? -16.172 -0.424 12.281 1 29.12 11 GLY B CA 1
ATOM 1512 C C . GLY B 1 11 ? -16.594 -1.794 12.773 1 29.12 11 GLY B C 1
ATOM 1513 O O . GLY B 1 11 ? -16.797 -2.711 11.977 1 29.12 11 GLY B O 1
ATOM 1514 N N . GLU B 1 12 ? -16.656 -1.877 14.07 1 28.59 12 GLU B N 1
ATOM 1515 C CA . GLU B 1 12 ? -17.094 -2.877 15.047 1 28.59 12 GLU B CA 1
ATOM 1516 C C . GLU B 1 12 ? -18.562 -3.254 14.828 1 28.59 12 GLU B C 1
ATOM 1518 O O . GLU B 1 12 ? -19.281 -3.516 15.797 1 28.59 12 GLU B O 1
ATOM 1523 N N . ALA B 1 13 ? -19.391 -2.938 13.953 1 26.36 13 ALA B N 1
ATOM 1524 C CA . ALA B 1 13 ? -20.703 -3.24 14.539 1 26.36 13 ALA B CA 1
ATOM 1525 C C . ALA B 1 13 ? -20.672 -4.582 15.266 1 26.36 13 ALA B C 1
ATOM 1527 O O . ALA B 1 13 ? -19.828 -5.434 14.984 1 26.36 13 ALA B O 1
ATOM 1528 N N . ASP B 1 14 ? -21.734 -4.711 16.172 1 27.41 14 ASP B N 1
ATOM 1529 C CA . ASP B 1 14 ? -22.25 -5.84 16.938 1 27.41 14 ASP B CA 1
ATOM 1530 C C . ASP B 1 14 ? -22.25 -7.117 16.094 1 27.41 14 ASP B C 1
ATOM 1532 O O . ASP B 1 14 ? -23 -7.219 15.125 1 27.41 14 ASP B O 1
ATOM 1536 N N . GLN B 1 15 ? -21.312 -7.703 15.945 1 28.59 15 GLN B N 1
ATOM 1537 C CA . GLN B 1 15 ? -21.469 -9.062 15.438 1 28.59 15 GLN B CA 1
ATOM 1538 C C . GLN B 1 15 ? -22.484 -9.844 16.266 1 28.59 15 GLN B C 1
ATOM 1540 O O . GLN B 1 15 ? -22.344 -9.961 17.484 1 28.59 15 GLN B O 1
ATOM 1545 N N . ALA B 1 16 ? -23.688 -10.008 15.805 1 28.5 16 ALA B N 1
ATOM 1546 C CA . ALA B 1 16 ? -24.094 -11.336 16.266 1 28.5 16 ALA B CA 1
ATOM 1547 C C . ALA B 1 16 ? -22.969 -12.344 16.062 1 28.5 16 ALA B C 1
ATOM 1549 O O . ALA B 1 16 ? -22.094 -12.156 15.211 1 28.5 16 ALA B O 1
ATOM 1550 N N . PRO B 1 17 ? -22.797 -13.727 16.469 1 28.28 17 PRO B N 1
ATOM 1551 C CA . PRO B 1 17 ? -21.891 -14.875 16.391 1 28.28 17 PRO B CA 1
ATOM 1552 C C . PRO B 1 17 ? -21.422 -15.164 14.961 1 28.28 17 PRO B C 1
ATOM 1554 O O . PRO B 1 17 ? -22.25 -15.281 14.055 1 28.28 17 PRO B O 1
ATOM 1557 N N . GLY B 1 18 ? -19.969 -14.508 14.359 1 29.14 18 GLY B N 1
ATOM 1558 C CA . GLY B 1 18 ? -19.219 -14.891 13.164 1 29.14 18 GLY B CA 1
ATOM 1559 C C . GLY B 1 18 ? -18.734 -13.695 12.367 1 29.14 18 GLY B C 1
ATOM 1560 O O . GLY B 1 18 ? -18.156 -13.859 11.289 1 29.14 18 GLY B O 1
ATOM 1561 N N . LEU B 1 19 ? -19.203 -12.445 12.391 1 29.95 19 LEU B N 1
ATOM 1562 C CA . LEU B 1 19 ? -18.859 -11.414 11.422 1 29.95 19 LEU B CA 1
ATOM 1563 C C . LEU B 1 19 ? -17.594 -10.672 11.836 1 29.95 19 LEU B C 1
ATOM 1565 O O . LEU B 1 19 ? -17.453 -10.258 12.992 1 29.95 19 LEU B O 1
ATOM 1569 N N . VAL B 1 20 ? -16.312 -11 11.375 1 30.61 20 VAL B N 1
ATOM 1570 C CA . VAL B 1 20 ? -14.969 -10.477 11.617 1 30.61 20 VAL B CA 1
ATOM 1571 C C . VAL B 1 20 ? -14.914 -8.992 11.266 1 30.61 20 VAL B C 1
ATOM 1573 O O . VAL B 1 20 ? -15.445 -8.57 10.242 1 30.61 20 VAL B O 1
ATOM 1576 N N . ALA B 1 21 ? -14.547 -8.156 12.062 1 31.28 21 ALA B N 1
ATOM 1577 C CA . ALA B 1 21 ? -14.328 -6.711 12.031 1 31.28 21 ALA B CA 1
ATOM 1578 C C . ALA B 1 21 ? -13.359 -6.328 10.922 1 31.28 21 ALA B C 1
ATOM 1580 O O . ALA B 1 21 ? -12.242 -6.855 10.852 1 31.28 21 ALA B O 1
ATOM 1581 N N . GLY B 1 22 ? -13.594 -6.09 9.539 1 31.92 22 GLY B N 1
ATOM 1582 C CA . GLY B 1 22 ? -12.852 -5.789 8.32 1 31.92 22 GLY B CA 1
ATOM 1583 C C . GLY B 1 22 ? -12.016 -4.531 8.43 1 31.92 22 GLY B C 1
ATOM 1584 O O . GLY B 1 22 ? -12.281 -3.67 9.273 1 31.92 22 GLY B O 1
ATOM 1585 N N . ASP B 1 23 ? -10.578 -4.621 8.289 1 32.16 23 ASP B N 1
ATOM 1586 C CA . ASP B 1 23 ? -9.648 -3.496 8.281 1 32.16 23 ASP B CA 1
ATOM 1587 C C . ASP B 1 23 ? -10.164 -2.369 7.387 1 32.16 23 ASP B C 1
ATOM 1589 O O . ASP B 1 23 ? -10.719 -2.625 6.316 1 32.16 23 ASP B O 1
ATOM 1593 N N . ILE B 1 24 ? -10.617 -1.435 7.875 1 32.03 24 ILE B N 1
ATOM 1594 C CA . ILE B 1 24 ? -11.102 -0.221 7.227 1 32.03 24 ILE B CA 1
ATOM 1595 C C . ILE B 1 24 ? -9.977 0.406 6.402 1 32.03 24 ILE B C 1
ATOM 1597 O O . ILE B 1 24 ? -8.898 0.683 6.922 1 32.03 24 ILE B O 1
ATOM 1601 N N . VAL B 1 25 ? -9.695 -0.152 5.105 1 34.47 25 VAL B N 1
ATOM 1602 C CA . VAL B 1 25 ? -8.812 0.609 4.234 1 34.47 25 VAL B CA 1
ATOM 1603 C C . VAL B 1 25 ? -9.469 1.934 3.855 1 34.47 25 VAL B C 1
ATOM 1605 O O . VAL B 1 25 ? -10.609 1.954 3.375 1 34.47 25 VAL B O 1
ATOM 1608 N N . PHE B 1 26 ? -8.945 2.955 4.457 1 35.53 26 PHE B N 1
ATOM 1609 C CA . PHE B 1 26 ? -9.367 4.293 4.059 1 35.53 26 PHE B CA 1
ATOM 1610 C C . PHE B 1 26 ? -9.188 4.5 2.561 1 35.53 26 PHE B C 1
ATOM 1612 O O . PHE B 1 26 ? -8.125 4.195 2.014 1 35.53 26 PHE B O 1
ATOM 1619 N N . VAL B 1 27 ? -10.141 4.094 1.783 1 35.12 27 VAL B N 1
ATOM 1620 C CA . VAL B 1 27 ? -10.102 4.418 0.361 1 35.12 27 VAL B CA 1
ATOM 1621 C C . VAL B 1 27 ? -10.047 5.93 0.176 1 35.12 27 VAL B C 1
ATOM 1623 O O . VAL B 1 27 ? -11 6.641 0.513 1 35.12 27 VAL B O 1
ATOM 1626 N N . VAL B 1 28 ? -8.812 6.492 0.245 1 36.47 28 VAL B N 1
ATOM 1627 C CA . VAL B 1 28 ? -8.68 7.891 -0.151 1 36.47 28 VAL B CA 1
ATOM 1628 C C . VAL B 1 28 ? -9.164 8.07 -1.588 1 36.47 28 VAL B C 1
ATOM 1630 O O . VAL B 1 28 ? -8.711 7.363 -2.494 1 36.47 28 VAL B O 1
ATOM 1633 N N . GLN B 1 29 ? -10.383 8.266 -1.749 1 34.88 29 GLN B N 1
ATOM 1634 C CA . GLN B 1 29 ? -10.836 8.609 -3.092 1 34.88 29 GLN B CA 1
ATOM 1635 C C . GLN B 1 29 ? -9.953 9.688 -3.709 1 34.88 29 GLN B C 1
ATOM 1637 O O . GLN B 1 29 ? -9.812 10.781 -3.154 1 34.88 29 GLN B O 1
ATOM 1642 N N . GLU B 1 30 ? -9.023 9.164 -4.457 1 36.88 30 GLU B N 1
ATOM 1643 C CA . GLU B 1 30 ? -8.219 10.133 -5.199 1 36.88 30 GLU B CA 1
ATOM 1644 C C . GLU B 1 30 ? -9.094 11.008 -6.094 1 36.88 30 GLU B C 1
ATOM 1646 O O . GLU B 1 30 ? -9.531 10.57 -7.16 1 36.88 30 GLU B O 1
ATOM 1651 N N . LYS B 1 31 ? -10.172 11.477 -5.699 1 38.31 31 LYS B N 1
ATOM 1652 C CA . LYS B 1 31 ? -10.586 12.445 -6.707 1 38.31 31 LYS B CA 1
ATOM 1653 C C . LYS B 1 31 ? -9.414 13.305 -7.16 1 38.31 31 LYS B C 1
ATOM 1655 O O . LYS B 1 31 ? -8.5 13.586 -6.379 1 38.31 31 LYS B O 1
ATOM 1660 N N . GLU B 1 32 ? -9.297 13.336 -8.438 1 44.12 32 GLU B N 1
ATOM 1661 C CA . GLU B 1 32 ? -8.219 14.086 -9.078 1 44.12 32 GLU B CA 1
ATOM 1662 C C . GLU B 1 32 ? -7.758 15.25 -8.195 1 44.12 32 GLU B C 1
ATOM 1664 O O . GLU B 1 32 ? -6.559 15.414 -7.957 1 44.12 32 GLU B O 1
ATOM 1669 N N . HIS B 1 33 ? -8.539 16.328 -8.375 1 49.91 33 HIS B N 1
ATOM 1670 C CA . HIS B 1 33 ? -8 17.688 -8.219 1 49.91 33 HIS B CA 1
ATOM 1671 C C . HIS B 1 33 ? -7.723 18 -6.754 1 49.91 33 HIS B C 1
ATOM 1673 O O . HIS B 1 33 ? -7.055 18.984 -6.441 1 49.91 33 HIS B O 1
ATOM 1679 N N . ALA B 1 34 ? -8.57 17.438 -5.781 1 60.16 34 ALA B N 1
ATOM 1680 C CA . ALA B 1 34 ? -8.398 18.094 -4.484 1 60.16 34 ALA B CA 1
ATOM 1681 C C . ALA B 1 34 ? -7.246 17.469 -3.707 1 60.16 34 ALA B C 1
ATOM 1683 O O . ALA B 1 34 ? -7.094 16.25 -3.686 1 60.16 34 ALA B O 1
ATOM 1684 N N . LEU B 1 35 ? -6.242 18.359 -3.344 1 78.94 35 LEU B N 1
ATOM 1685 C CA . LEU B 1 35 ? -5.059 18.047 -2.547 1 78.94 35 LEU B CA 1
ATOM 1686 C C . LEU B 1 35 ? -5.449 17.469 -1.196 1 78.94 35 LEU B C 1
ATOM 1688 O O . LEU B 1 35 ? -4.734 16.609 -0.653 1 78.94 35 LEU B O 1
ATOM 1692 N N . PHE B 1 36 ? -6.766 17.844 -0.76 1 90.31 36 PHE B N 1
ATOM 1693 C CA . PHE B 1 36 ? -7.195 17.406 0.561 1 90.31 36 PHE B CA 1
ATOM 1694 C C . PHE B 1 36 ? -8.578 16.766 0.494 1 90.31 36 PHE B C 1
ATOM 1696 O O . PHE B 1 36 ? -9.445 17.234 -0.254 1 90.31 36 PHE B O 1
ATOM 1703 N N . GLN B 1 37 ? -8.812 15.742 1.219 1 85.94 37 GLN B N 1
ATOM 1704 C CA . GLN B 1 37 ? -10.125 15.156 1.493 1 85.94 37 GLN B CA 1
ATOM 1705 C C . GLN B 1 37 ? -10.5 15.32 2.963 1 85.94 37 GLN B C 1
ATOM 1707 O O . GLN B 1 37 ? -9.727 14.969 3.852 1 85.94 37 GLN B O 1
ATOM 1712 N N . ARG B 1 38 ? -11.688 15.898 3.094 1 84.31 38 ARG B N 1
ATOM 1713 C CA . ARG B 1 38 ? -12.125 16.094 4.473 1 84.31 38 ARG B CA 1
ATOM 1714 C C . ARG B 1 38 ? -12.805 14.836 5.012 1 84.31 38 ARG B C 1
ATOM 1716 O O . ARG B 1 38 ? -13.633 14.227 4.324 1 84.31 38 ARG B O 1
ATOM 1723 N N . LYS B 1 39 ? -12.422 14.414 6.137 1 81.5 39 LYS B N 1
ATOM 1724 C CA . LYS B 1 39 ? -13.078 13.375 6.922 1 81.5 39 LYS B CA 1
ATOM 1725 C C . LYS B 1 39 ? -13.305 13.836 8.359 1 81.5 39 LYS B C 1
ATOM 1727 O O . LYS B 1 39 ? -12.414 13.711 9.203 1 81.5 39 LYS B O 1
ATOM 1732 N N . GLY B 1 40 ? -14.586 14.266 8.609 1 81.69 40 GLY B N 1
ATOM 1733 C CA . GLY B 1 40 ? -14.797 14.945 9.875 1 81.69 40 GLY B CA 1
ATOM 1734 C C . GLY B 1 40 ? -13.977 16.203 10.023 1 81.69 40 GLY B C 1
ATOM 1735 O O . GLY B 1 40 ? -14.023 17.094 9.164 1 81.69 40 GLY B O 1
ATOM 1736 N N . ALA B 1 41 ? -13.273 16.266 11.117 1 87 41 ALA B N 1
ATOM 1737 C CA . ALA B 1 41 ? -12.406 17.422 11.344 1 87 41 ALA B CA 1
ATOM 1738 C C . ALA B 1 41 ? -11.031 17.219 10.727 1 87 41 ALA B C 1
ATOM 1740 O O . ALA B 1 41 ? -10.219 18.141 10.664 1 87 41 ALA B O 1
ATOM 1741 N N . ASN B 1 42 ? -10.789 15.977 10.227 1 89.31 42 ASN B N 1
ATOM 1742 C CA . ASN B 1 42 ? -9.477 15.68 9.664 1 89.31 42 ASN B CA 1
ATOM 1743 C C . ASN B 1 42 ? -9.438 15.961 8.164 1 89.31 42 ASN B C 1
ATOM 1745 O O . ASN B 1 42 ? -10.469 15.922 7.488 1 89.31 42 ASN B O 1
ATOM 1749 N N . LEU B 1 43 ? -8.273 16.328 7.723 1 91.94 43 LEU B N 1
ATOM 1750 C CA . LEU B 1 43 ? -7.953 16.406 6.301 1 91.94 43 LEU B CA 1
ATOM 1751 C C . LEU B 1 43 ? -7.008 15.281 5.898 1 91.94 43 LEU B C 1
ATOM 1753 O O . LEU B 1 43 ? -6.035 15 6.605 1 91.94 43 LEU B O 1
ATOM 1757 N N . ILE B 1 44 ? -7.301 14.625 4.844 1 91.5 44 ILE B N 1
ATOM 1758 C CA . ILE B 1 44 ? -6.457 13.547 4.344 1 91.5 44 ILE B CA 1
ATOM 1759 C C . ILE B 1 44 ? -5.852 13.938 3 1 91.5 44 ILE B C 1
ATOM 1761 O O . ILE B 1 44 ? -6.539 14.5 2.143 1 91.5 44 ILE B O 1
ATOM 1765 N N . MET B 1 45 ? -4.609 13.719 2.838 1 92.62 45 MET B N 1
ATOM 1766 C CA . MET B 1 45 ? -3.961 13.93 1.546 1 92.62 45 MET B CA 1
ATOM 1767 C C . MET B 1 45 ? -3.045 12.758 1.201 1 92.62 45 MET B C 1
ATOM 1769 O O . MET B 1 45 ? -2.592 12.039 2.092 1 92.62 45 MET B O 1
ATOM 1773 N N . GLU B 1 46 ? -2.842 12.609 -0.052 1 92.31 46 GLU B N 1
ATOM 1774 C CA . GLU B 1 46 ? -1.845 11.656 -0.54 1 92.31 46 GLU B CA 1
ATOM 1775 C C . GLU B 1 46 ? -0.555 12.367 -0.94 1 92.31 46 GLU B C 1
ATOM 1777 O O . GLU B 1 46 ? -0.594 13.438 -1.558 1 92.31 46 GLU B O 1
ATOM 1782 N N . LYS B 1 47 ? 0.487 11.859 -0.484 1 94.69 47 LYS B N 1
ATOM 1783 C CA . LYS B 1 47 ? 1.793 12.383 -0.871 1 94.69 47 LYS B CA 1
ATOM 1784 C C . LYS B 1 47 ? 2.646 11.305 -1.53 1 94.69 47 LYS B C 1
ATOM 1786 O O . LYS B 1 47 ? 2.949 10.281 -0.912 1 94.69 47 LYS B O 1
ATOM 1791 N N . LYS B 1 48 ? 2.979 11.539 -2.746 1 95.31 48 LYS B N 1
ATOM 1792 C CA . LYS B 1 48 ? 3.932 10.656 -3.42 1 95.31 48 LYS B CA 1
ATOM 1793 C C . LYS B 1 48 ? 5.367 11 -3.029 1 95.31 48 LYS B C 1
ATOM 1795 O O . LYS B 1 48 ? 5.742 12.18 -3.006 1 95.31 48 LYS B O 1
ATOM 1800 N N . ILE B 1 49 ? 6.102 9.984 -2.688 1 96.81 49 ILE B N 1
ATOM 1801 C CA . ILE B 1 49 ? 7.523 10.164 -2.416 1 96.81 49 ILE B CA 1
ATOM 1802 C C . ILE B 1 49 ? 8.328 9.109 -3.166 1 96.81 49 ILE B C 1
ATOM 1804 O O . ILE B 1 49 ? 7.816 8.031 -3.477 1 96.81 49 ILE B O 1
ATOM 1808 N N . SER B 1 50 ? 9.586 9.453 -3.41 1 97.12 50 SER B N 1
ATOM 1809 C CA . SER B 1 50 ? 10.477 8.492 -4.059 1 97.12 50 SER B CA 1
ATOM 1810 C C . SER B 1 50 ? 10.906 7.402 -3.088 1 97.12 50 SER B C 1
ATOM 1812 O O . SER B 1 50 ? 10.742 7.539 -1.875 1 97.12 50 SER B O 1
ATOM 1814 N N . LEU B 1 51 ? 11.438 6.309 -3.688 1 97.88 51 LEU B N 1
ATOM 1815 C CA . LEU B 1 51 ? 12 5.23 -2.877 1 97.88 51 LEU B CA 1
ATOM 1816 C C . LEU B 1 51 ? 13.102 5.754 -1.964 1 97.88 51 LEU B C 1
ATOM 1818 O O . LEU B 1 51 ? 13.156 5.398 -0.784 1 97.88 51 LEU B O 1
ATOM 1822 N N . VAL B 1 52 ? 13.953 6.625 -2.494 1 97.75 52 VAL B N 1
ATOM 1823 C CA . VAL B 1 52 ? 15.055 7.176 -1.71 1 97.75 52 VAL B CA 1
ATOM 1824 C C . VAL B 1 52 ? 14.5 8.023 -0.565 1 97.75 52 VAL B C 1
ATOM 1826 O O . VAL B 1 52 ? 14.969 7.926 0.57 1 97.75 52 VAL B O 1
ATOM 1829 N N . GLU B 1 53 ? 13.484 8.797 -0.877 1 97.62 53 GLU B N 1
ATOM 1830 C CA . GLU B 1 53 ? 12.875 9.617 0.166 1 97.62 53 GLU B CA 1
ATOM 1831 C C . GLU B 1 53 ? 12.258 8.742 1.26 1 97.62 53 GLU B C 1
ATOM 1833 O O . GLU B 1 53 ? 12.383 9.055 2.447 1 97.62 53 GLU B O 1
ATOM 1838 N N . ALA B 1 54 ? 11.602 7.668 0.898 1 98.38 54 ALA B N 1
ATOM 1839 C CA . ALA B 1 54 ? 10.953 6.77 1.849 1 98.38 54 ALA B CA 1
ATOM 1840 C C . ALA B 1 54 ? 11.969 6.117 2.777 1 98.38 54 ALA B C 1
ATOM 1842 O O . ALA B 1 54 ? 11.719 5.953 3.973 1 98.38 54 ALA B O 1
ATOM 1843 N N . LEU B 1 55 ? 13.148 5.848 2.248 1 98.25 55 LEU B N 1
ATOM 1844 C CA . LEU B 1 55 ? 14.133 5.047 2.977 1 98.25 55 LEU B CA 1
ATOM 1845 C C . LEU B 1 55 ? 15.156 5.938 3.674 1 98.25 55 LEU B C 1
ATOM 1847 O O . LEU B 1 55 ? 15.719 5.555 4.699 1 98.25 55 LEU B O 1
ATOM 1851 N N . CYS B 1 56 ? 15.336 7.156 3.121 1 97.38 56 CYS B N 1
ATOM 1852 C CA . CYS B 1 56 ? 16.438 7.973 3.609 1 97.38 56 CYS B CA 1
ATOM 1853 C C . CYS B 1 56 ? 15.938 9.281 4.203 1 97.38 56 CYS B C 1
ATOM 1855 O O . CYS B 1 56 ? 16.703 10.031 4.805 1 97.38 56 CYS B O 1
ATOM 1857 N N . GLY B 1 57 ? 14.727 9.547 4 1 96.75 57 GLY B N 1
ATOM 1858 C CA . GLY B 1 57 ? 14.172 10.789 4.512 1 96.75 57 GLY B CA 1
ATOM 1859 C C . GLY B 1 57 ? 13.617 11.688 3.42 1 96.75 57 GLY B C 1
ATOM 1860 O O . GLY B 1 57 ? 14.125 11.688 2.297 1 96.75 57 GLY B O 1
ATOM 1861 N N . PHE B 1 58 ? 12.602 12.414 3.738 1 96.69 58 PHE B N 1
ATOM 1862 C CA . PHE B 1 58 ? 12.023 13.359 2.795 1 96.69 58 PHE B CA 1
ATOM 1863 C C . PHE B 1 58 ? 11.797 14.711 3.455 1 96.69 58 PHE B C 1
ATOM 1865 O O . PHE B 1 58 ? 11.812 14.82 4.684 1 96.69 58 PHE B O 1
ATOM 1872 N N . GLU B 1 59 ? 11.695 15.68 2.691 1 95.25 59 GLU B N 1
ATOM 1873 C CA . GLU B 1 59 ? 11.328 17.047 3.043 1 95.25 59 GLU B CA 1
ATOM 1874 C C . GLU B 1 59 ? 10.422 17.656 1.986 1 95.25 59 GLU B C 1
ATOM 1876 O O . GLU B 1 59 ? 10.648 17.5 0.787 1 95.25 59 GLU B O 1
ATOM 1881 N N . THR B 1 60 ? 9.312 18.312 2.465 1 95.31 60 THR B N 1
ATOM 1882 C CA . THR B 1 60 ? 8.391 18.875 1.482 1 95.31 60 THR B CA 1
ATOM 1883 C C . THR B 1 60 ? 7.664 20.078 2.051 1 95.31 60 THR B C 1
ATOM 1885 O O . THR B 1 60 ? 7.641 20.281 3.268 1 95.31 60 THR B O 1
ATOM 1888 N N . ILE B 1 61 ? 7.203 20.906 1.191 1 95.12 61 ILE B N 1
ATOM 1889 C CA . ILE B 1 61 ? 6.32 22.016 1.539 1 95.12 61 ILE B CA 1
ATOM 1890 C C . ILE B 1 61 ? 4.895 21.703 1.095 1 95.12 61 ILE B C 1
ATOM 1892 O O . ILE B 1 61 ? 4.664 21.328 -0.06 1 95.12 61 ILE B O 1
ATOM 1896 N N . ILE B 1 62 ? 3.99 21.734 2.014 1 94.94 62 ILE B N 1
ATOM 1897 C CA . ILE B 1 62 ? 2.582 21.5 1.718 1 94.94 62 ILE B CA 1
ATOM 1898 C C . ILE B 1 62 ? 1.808 22.812 1.812 1 94.94 62 ILE B C 1
ATOM 1900 O O . ILE B 1 62 ? 1.875 23.516 2.828 1 94.94 62 ILE B O 1
ATOM 1904 N N . GLU B 1 63 ? 1.19 23.172 0.776 1 93.69 63 GLU B N 1
ATOM 1905 C CA . GLU B 1 63 ? 0.272 24.297 0.844 1 93.69 63 GLU B CA 1
ATOM 1906 C C . GLU B 1 63 ? -1.063 23.891 1.459 1 93.69 63 GLU B C 1
ATOM 1908 O O . GLU B 1 63 ? -1.783 23.062 0.899 1 93.69 63 GLU B O 1
ATOM 1913 N N . HIS B 1 64 ? -1.31 24.5 2.555 1 94.25 64 HIS B N 1
ATOM 1914 C CA . HIS B 1 64 ? -2.539 24.188 3.275 1 94.25 64 HIS B CA 1
ATOM 1915 C C . HIS B 1 64 ? -3.736 24.906 2.662 1 94.25 64 HIS B C 1
ATOM 1917 O O . HIS B 1 64 ? -3.572 25.75 1.785 1 94.25 64 HIS B O 1
ATOM 1923 N N . LEU B 1 65 ? -4.938 24.578 3.098 1 91.88 65 LEU B N 1
ATOM 1924 C CA . LEU B 1 65 ? -6.18 25.141 2.58 1 91.88 65 LEU B CA 1
ATOM 1925 C C . LEU B 1 65 ? -6.27 26.625 2.885 1 91.88 65 LEU B C 1
ATOM 1927 O O . LEU B 1 65 ? -6.895 27.375 2.135 1 91.88 65 LEU B O 1
ATOM 1931 N N . ASP B 1 66 ? -5.691 27.047 3.955 1 90.44 66 ASP B N 1
ATOM 1932 C CA . ASP B 1 66 ? -5.785 28.453 4.375 1 90.44 66 ASP B CA 1
ATOM 1933 C C . ASP B 1 66 ? -4.629 29.266 3.811 1 90.44 66 ASP B C 1
ATOM 1935 O O . ASP B 1 66 ? -4.379 30.391 4.262 1 90.44 66 ASP B O 1
ATOM 1939 N N . GLY B 1 67 ? -3.779 28.672 2.947 1 91.19 67 GLY B N 1
ATOM 1940 C CA . GLY B 1 67 ? -2.748 29.422 2.234 1 91.19 67 GLY B CA 1
ATOM 1941 C C . GLY B 1 67 ? -1.383 29.312 2.885 1 91.19 67 GLY B C 1
ATOM 1942 O O . GLY B 1 67 ? -0.373 29.688 2.285 1 91.19 67 GLY B O 1
ATOM 1943 N N . ARG B 1 68 ? -1.4 28.781 4.09 1 94.31 68 ARG B N 1
ATOM 1944 C CA . ARG B 1 68 ? -0.11 28.609 4.75 1 94.31 68 ARG B CA 1
ATOM 1945 C C . ARG B 1 68 ? 0.699 27.5 4.086 1 94.31 68 ARG B C 1
ATOM 1947 O O . ARG B 1 68 ? 0.133 26.594 3.469 1 94.31 68 ARG B O 1
ATOM 1954 N N . HIS B 1 69 ? 2.012 27.703 4.176 1 95.06 69 HIS B N 1
ATOM 1955 C CA . HIS B 1 69 ? 2.939 26.656 3.742 1 95.06 69 HIS B CA 1
ATOM 1956 C C . HIS B 1 69 ? 3.535 25.922 4.934 1 95.06 69 HIS B C 1
ATOM 1958 O O . HIS B 1 69 ? 4.117 26.531 5.828 1 95.06 69 HIS B O 1
ATOM 1964 N N . LEU B 1 70 ? 3.316 24.594 4.941 1 96.62 70 LEU B N 1
ATOM 1965 C CA . LEU B 1 70 ? 3.846 23.75 6.008 1 96.62 70 LEU B CA 1
ATOM 1966 C C . LEU B 1 70 ? 5.117 23.031 5.555 1 96.62 70 LEU B C 1
ATOM 1968 O O . LEU B 1 70 ? 5.121 22.359 4.527 1 96.62 70 LEU B O 1
ATOM 1972 N N . HIS B 1 71 ? 6.168 23.281 6.262 1 96.81 71 HIS B N 1
ATOM 1973 C CA . HIS B 1 71 ? 7.41 22.562 6.051 1 96.81 71 HIS B CA 1
ATOM 1974 C C . HIS B 1 71 ? 7.41 21.234 6.816 1 96.81 71 HIS B C 1
ATOM 1976 O O . HIS B 1 71 ? 7.434 21.234 8.047 1 96.81 71 HIS B O 1
ATOM 1982 N N . VAL B 1 72 ? 7.383 20.109 6.082 1 97 72 VAL B N 1
ATOM 1983 C CA . VAL B 1 72 ? 7.25 18.781 6.668 1 97 72 VAL B CA 1
ATOM 1984 C C . VAL B 1 72 ? 8.484 17.953 6.34 1 97 72 VAL B C 1
ATOM 1986 O O . VAL B 1 72 ? 8.945 17.922 5.195 1 97 72 VAL B O 1
ATOM 1989 N N . LYS B 1 73 ? 8.984 17.297 7.336 1 96.06 73 LYS B N 1
ATOM 1990 C CA . LYS B 1 73 ? 10.141 16.422 7.121 1 96.06 73 LYS B CA 1
ATOM 1991 C C . LYS B 1 73 ? 10.047 15.164 7.977 1 96.06 73 LYS B C 1
ATOM 1993 O O . LYS B 1 73 ? 9.484 15.195 9.07 1 96.06 73 LYS B O 1
ATOM 1998 N N . SER B 1 74 ? 10.547 14.086 7.461 1 96.69 74 SER B N 1
ATOM 1999 C CA . SER B 1 74 ? 10.625 12.867 8.25 1 96.69 74 SER B CA 1
ATOM 2000 C C . SER B 1 74 ? 11.656 13 9.367 1 96.69 74 SER B C 1
ATOM 2002 O O . SER B 1 74 ? 12.578 13.812 9.281 1 96.69 74 SER B O 1
ATOM 2004 N N . LYS B 1 75 ? 11.484 12.273 10.422 1 95.5 75 LYS B N 1
ATOM 2005 C CA . LYS B 1 75 ? 12.484 12.227 11.484 1 95.5 75 LYS B CA 1
ATOM 2006 C C . LYS B 1 75 ? 13.781 11.594 10.992 1 95.5 75 LYS B C 1
ATOM 2008 O O . LYS B 1 75 ? 13.758 10.742 10.094 1 95.5 75 LYS B O 1
ATOM 2013 N N . PRO B 1 76 ? 14.844 12.023 11.594 1 93.5 76 PRO B N 1
ATOM 2014 C CA . PRO B 1 76 ? 16.109 11.391 11.203 1 93.5 76 PRO B CA 1
ATOM 2015 C C . PRO B 1 76 ? 16.062 9.875 11.328 1 93.5 76 PRO B C 1
ATOM 2017 O O . PRO B 1 76 ? 15.695 9.344 12.383 1 93.5 76 PRO B O 1
ATOM 2020 N N . GLY B 1 77 ? 16.391 9.203 10.281 1 94.19 77 GLY B N 1
ATOM 2021 C CA . GLY B 1 77 ? 16.5 7.754 10.297 1 94.19 77 GLY B CA 1
ATOM 2022 C C . GLY B 1 77 ? 15.18 7.051 10.094 1 94.19 77 GLY B C 1
ATOM 2023 O O . GLY B 1 77 ? 15.125 5.82 10 1 94.19 77 GLY B O 1
ATOM 2024 N N . GLU B 1 78 ? 14.172 7.805 9.992 1 96.94 78 GLU B N 1
ATOM 2025 C CA . GLU B 1 78 ? 12.844 7.203 9.867 1 96.94 78 GLU B CA 1
ATOM 2026 C C . GLU B 1 78 ? 12.602 6.691 8.453 1 96.94 78 GLU B C 1
ATOM 2028 O O . GLU B 1 78 ? 12.875 7.395 7.477 1 96.94 78 GLU B O 1
ATOM 2033 N N . VAL B 1 79 ? 12.148 5.488 8.383 1 98.31 79 VAL B N 1
ATOM 2034 C CA . VAL B 1 79 ? 11.703 4.906 7.121 1 98.31 79 VAL B CA 1
ATOM 2035 C C . VAL B 1 79 ? 10.188 5.039 6.988 1 98.31 79 VAL B C 1
ATOM 2037 O O . VAL B 1 79 ? 9.445 4.695 7.914 1 98.31 79 VAL B O 1
ATOM 2040 N N . ILE B 1 80 ? 9.719 5.598 5.922 1 98.06 80 ILE B N 1
ATOM 2041 C CA . ILE B 1 80 ? 8.289 5.664 5.625 1 98.06 80 ILE B CA 1
ATOM 2042 C C . ILE B 1 80 ? 7.879 4.461 4.781 1 98.06 80 ILE B C 1
ATOM 2044 O O . ILE B 1 80 ? 8.344 4.301 3.648 1 98.06 80 ILE B O 1
ATOM 2048 N N . LYS B 1 81 ? 7.047 3.648 5.301 1 96.62 81 LYS B N 1
ATOM 2049 C CA . LYS B 1 81 ? 6.613 2.443 4.598 1 96.62 81 LYS B CA 1
ATOM 2050 C C . LYS B 1 81 ? 5.531 2.762 3.57 1 96.62 81 LYS B C 1
ATOM 2052 O O . LYS B 1 81 ? 4.848 3.783 3.678 1 96.62 81 LYS B O 1
ATOM 2057 N N . PRO B 1 82 ? 5.422 1.916 2.529 1 94.12 82 PRO B N 1
ATOM 2058 C CA . PRO B 1 82 ? 4.359 2.146 1.551 1 94.12 82 PRO B CA 1
ATOM 2059 C C . PRO B 1 82 ? 2.969 2.162 2.184 1 94.12 82 PRO B C 1
ATOM 2061 O O . PRO B 1 82 ? 2.635 1.276 2.975 1 94.12 82 PRO B O 1
ATOM 2064 N N . ASN B 1 83 ? 2.225 3.201 1.862 1 90.38 83 ASN B N 1
ATOM 2065 C CA . ASN B 1 83 ? 0.85 3.365 2.322 1 90.38 83 ASN B CA 1
ATOM 2066 C C . ASN B 1 83 ? 0.787 3.621 3.824 1 90.38 83 ASN B C 1
ATOM 2068 O O . ASN B 1 83 ? -0.194 3.264 4.48 1 90.38 83 ASN B O 1
ATOM 2072 N N . GLN B 1 84 ? 1.856 4.113 4.344 1 92.5 84 GLN B N 1
ATOM 2073 C CA . GLN B 1 84 ? 1.866 4.508 5.75 1 92.5 84 GLN B CA 1
ATOM 2074 C C . GLN B 1 84 ? 1.184 5.859 5.945 1 92.5 84 GLN B C 1
ATOM 2076 O O . GLN B 1 84 ? 1.336 6.762 5.121 1 92.5 84 GLN B O 1
ATOM 2081 N N . PHE B 1 85 ? 0.499 5.984 7.023 1 93 85 PHE B N 1
ATOM 2082 C CA . PHE B 1 85 ? -0.117 7.254 7.402 1 93 85 PHE B CA 1
ATOM 2083 C C . PHE B 1 85 ? 0.714 7.961 8.461 1 93 85 PHE B C 1
ATOM 2085 O O . PHE B 1 85 ? 1.235 7.324 9.383 1 93 85 PHE B O 1
ATOM 2092 N N . LYS B 1 86 ? 0.842 9.219 8.344 1 96.81 86 LYS B N 1
ATOM 2093 C CA . LYS B 1 86 ? 1.314 10.125 9.383 1 96.81 86 LYS B CA 1
ATOM 2094 C C . LYS B 1 86 ? 0.386 11.328 9.531 1 96.81 86 LYS B C 1
ATOM 2096 O O . LYS B 1 86 ? -0.414 11.609 8.641 1 96.81 86 LYS B O 1
ATOM 2101 N N . ALA B 1 87 ? 0.498 11.969 10.648 1 97.44 87 ALA B N 1
ATOM 2102 C CA . ALA B 1 87 ? -0.423 13.078 10.867 1 97.44 87 ALA B CA 1
ATOM 2103 C C . ALA B 1 87 ? 0.315 14.312 11.391 1 97.44 87 ALA B C 1
ATOM 2105 O O . ALA B 1 87 ? 1.377 14.188 12.008 1 97.44 87 ALA B O 1
ATOM 2106 N N . ILE B 1 88 ? -0.195 15.43 11.094 1 97.94 88 ILE B N 1
ATOM 2107 C CA . ILE B 1 88 ? 0.188 16.719 11.68 1 97.94 88 ILE B CA 1
ATOM 2108 C C . ILE B 1 88 ? -0.954 17.25 12.539 1 97.94 88 ILE B C 1
ATOM 2110 O O . ILE B 1 88 ? -2.021 17.594 12.023 1 97.94 88 ILE B O 1
ATOM 2114 N N . HIS B 1 89 ? -0.709 17.406 13.812 1 96.38 89 HIS B N 1
ATOM 2115 C CA . HIS B 1 89 ? -1.729 17.812 14.766 1 96.38 89 HIS B CA 1
ATOM 2116 C C . HIS B 1 89 ? -2.135 19.266 14.555 1 96.38 89 HIS B C 1
ATOM 2118 O O . HIS B 1 89 ? -1.281 20.125 14.336 1 96.38 89 HIS B O 1
ATOM 2124 N N . GLY B 1 90 ? -3.42 19.531 14.586 1 95.81 90 GLY B N 1
ATOM 2125 C CA . GLY B 1 90 ? -3.926 20.891 14.523 1 95.81 90 GLY B CA 1
ATOM 2126 C C . GLY B 1 90 ? -4.035 21.422 13.109 1 95.81 90 GLY B C 1
ATOM 2127 O O . GLY B 1 90 ? -4.379 22.594 12.906 1 95.81 90 GLY B O 1
ATOM 2128 N N . GLU B 1 91 ? -3.836 20.547 12.164 1 96.69 91 GLU B N 1
ATOM 2129 C CA . GLU B 1 91 ? -3.826 21.031 10.781 1 96.69 91 GLU B CA 1
ATOM 2130 C C . GLU B 1 91 ? -4.996 20.453 9.992 1 96.69 91 GLU B C 1
ATOM 2132 O O . GLU B 1 91 ? -4.91 20.281 8.773 1 96.69 91 GLU B O 1
ATOM 2137 N N . GLY B 1 92 ? -5.965 20.047 10.711 1 94.94 92 GLY B N 1
ATOM 2138 C CA . GLY B 1 92 ? -7.238 19.703 10.094 1 94.94 92 GLY B CA 1
ATOM 2139 C C . GLY B 1 92 ? -8.219 20.875 10.062 1 94.94 92 GLY B C 1
ATOM 2140 O O . GLY B 1 92 ? -7.82 22.016 9.867 1 94.94 92 GLY B O 1
ATOM 2141 N N . MET B 1 93 ? -9.516 20.562 10.125 1 91.75 93 MET B N 1
ATOM 2142 C CA . MET B 1 93 ? -10.594 21.547 10.141 1 91.75 93 MET B CA 1
ATOM 2143 C C . MET B 1 93 ? -11.117 21.75 11.555 1 91.75 93 MET B C 1
ATOM 2145 O O . MET B 1 93 ? -10.961 20.891 12.422 1 91.75 93 MET B O 1
ATOM 2149 N N . PRO B 1 94 ? -11.734 22.922 11.758 1 90.62 94 PRO B N 1
ATOM 2150 C CA . PRO B 1 94 ? -12.359 23.141 13.062 1 90.62 94 PRO B CA 1
ATOM 2151 C C . PRO B 1 94 ? -13.43 22.094 13.391 1 90.62 94 PRO B C 1
ATOM 2153 O O . PRO B 1 94 ? -14.172 21.672 12.5 1 90.62 94 PRO B O 1
ATOM 2156 N N . GLN B 1 95 ? -13.383 21.672 14.672 1 85.31 95 GLN B N 1
ATOM 2157 C CA . GLN B 1 95 ? -14.359 20.672 15.109 1 85.31 95 GLN B CA 1
ATOM 2158 C C . GLN B 1 95 ? -15.727 21.312 15.352 1 85.31 95 GLN B C 1
ATOM 2160 O O . GLN B 1 95 ? -15.812 22.469 15.758 1 85.31 95 GLN B O 1
ATOM 2165 N N . HIS B 1 96 ? -16.75 20.484 15.07 1 77.69 96 HIS B N 1
ATOM 2166 C CA . HIS B 1 96 ? -18.094 20.953 15.367 1 77.69 96 HIS B CA 1
ATOM 2167 C C . HIS B 1 96 ? -18.281 21.219 16.859 1 77.69 96 HIS B C 1
ATOM 2169 O O . HIS B 1 96 ? -17.922 20.359 17.688 1 77.69 96 HIS B O 1
ATOM 2175 N N . GLY B 1 97 ? -18.75 22.375 17.234 1 78.62 97 GLY B N 1
ATOM 2176 C CA . GLY B 1 97 ? -19.016 22.719 18.625 1 78.62 97 GLY B CA 1
ATOM 2177 C C . GLY B 1 97 ? -17.828 23.375 19.312 1 78.62 97 GLY B C 1
ATOM 2178 O O . GLY B 1 97 ? -18 24.031 20.344 1 78.62 97 GLY B O 1
ATOM 2179 N N . ASN B 1 98 ? -16.703 23.016 18.891 1 81 98 ASN B N 1
ATOM 2180 C CA . ASN B 1 98 ? -15.5 23.641 19.438 1 81 98 ASN B CA 1
ATOM 2181 C C . ASN B 1 98 ? -14.594 24.188 18.328 1 81 98 ASN B C 1
ATOM 2183 O O . ASN B 1 98 ? -13.648 23.516 17.906 1 81 98 ASN B O 1
ATOM 2187 N N . PRO B 1 99 ? -14.852 25.375 17.953 1 77.44 99 PRO B N 1
ATOM 2188 C CA . PRO B 1 99 ? -14.156 25.938 16.797 1 77.44 99 PRO B CA 1
ATOM 2189 C C . PRO B 1 99 ? -12.664 26.141 17.047 1 77.44 99 PRO B C 1
ATOM 2191 O O . PRO B 1 99 ? -11.891 26.297 16.094 1 77.44 99 PRO B O 1
ATOM 2194 N N . PHE B 1 100 ? -12.203 25.984 18.297 1 85.38 100 PHE B N 1
ATOM 2195 C CA . PHE B 1 100 ? -10.812 26.281 18.625 1 85.38 100 PHE B CA 1
ATOM 2196 C C . PHE B 1 100 ? -9.945 25.031 18.5 1 85.38 100 PHE B C 1
ATOM 2198 O O . PHE B 1 100 ? -8.719 25.109 18.516 1 85.38 100 PHE B O 1
ATOM 2205 N N . VAL B 1 101 ? -10.633 23.922 18.422 1 90.62 101 VAL B N 1
ATOM 2206 C CA . VAL B 1 101 ? -9.898 22.672 18.297 1 90.62 101 VAL B CA 1
ATOM 2207 C C . VAL B 1 101 ? -10.008 22.156 16.875 1 90.62 101 VAL B C 1
ATOM 2209 O O . VAL B 1 101 ? -11.109 22.031 16.328 1 90.62 101 VAL B O 1
ATOM 2212 N N . LYS B 1 102 ? -8.953 22.016 16.219 1 93.88 102 LYS B N 1
ATOM 2213 C CA . LYS B 1 102 ? -8.93 21.5 14.844 1 93.88 102 LYS B CA 1
ATOM 2214 C C . LYS B 1 102 ? -8.531 20.031 14.812 1 93.88 102 LYS B C 1
ATOM 2216 O O . LYS B 1 102 ? -7.855 19.547 15.719 1 93.88 102 LYS B O 1
ATOM 2221 N N . GLY B 1 103 ? -8.93 19.312 13.789 1 94.12 103 GLY B N 1
ATOM 2222 C CA . GLY B 1 103 ? -8.445 17.969 13.547 1 94.12 103 GLY B CA 1
ATOM 2223 C C . GLY B 1 103 ? -7.012 17.938 13.039 1 94.12 103 GLY B C 1
ATOM 2224 O O . GLY B 1 103 ? -6.23 18.844 13.312 1 94.12 103 GLY B O 1
ATOM 2225 N N . GLN B 1 104 ? -6.711 16.859 12.453 1 95.75 104 GLN B N 1
ATOM 2226 C CA . GLN B 1 104 ? -5.348 16.641 11.977 1 95.75 104 GLN B CA 1
ATOM 2227 C C . GLN B 1 104 ? -5.289 16.594 10.453 1 95.75 104 GLN B C 1
ATOM 2229 O O . GLN B 1 104 ? -6.297 16.312 9.797 1 95.75 104 GLN B O 1
ATOM 2234 N N . LEU B 1 105 ? -4.164 16.953 9.914 1 96.25 105 LEU B N 1
ATOM 2235 C CA . LEU B 1 105 ? -3.828 16.594 8.539 1 96.25 105 LEU B CA 1
ATOM 2236 C C . LEU B 1 105 ? -3.17 15.227 8.469 1 96.25 105 LEU B C 1
ATOM 2238 O O . LEU B 1 105 ? -2.072 15.031 9 1 96.25 105 LEU B O 1
ATOM 2242 N N . VAL B 1 106 ? -3.865 14.297 7.898 1 95.19 106 VAL B N 1
ATOM 2243 C CA . VAL B 1 106 ? -3.369 12.938 7.754 1 95.19 106 VAL B CA 1
ATOM 2244 C C . VAL B 1 106 ? -2.791 12.734 6.355 1 95.19 106 VAL B C 1
ATOM 2246 O O . VAL B 1 106 ? -3.467 13 5.355 1 95.19 106 VAL B O 1
ATOM 2249 N N . ILE B 1 107 ? -1.579 12.297 6.32 1 96 107 ILE B N 1
ATOM 2250 C CA . ILE B 1 107 ? -0.891 12.117 5.047 1 96 107 ILE B CA 1
ATOM 2251 C C . ILE B 1 107 ? -0.716 10.625 4.762 1 96 107 ILE B C 1
ATOM 2253 O O . ILE B 1 107 ? -0.175 9.891 5.59 1 96 107 ILE B O 1
ATOM 2257 N N . LEU B 1 108 ? -1.235 10.188 3.682 1 92.75 108 LEU B N 1
ATOM 2258 C CA . LEU B 1 108 ? -0.957 8.859 3.146 1 92.75 108 LEU B CA 1
ATOM 2259 C C . LEU B 1 108 ? 0.233 8.898 2.193 1 92.75 108 LEU B C 1
ATOM 2261 O O . LEU B 1 108 ? 0.179 9.555 1.151 1 92.75 108 LEU B O 1
ATOM 2265 N N . PHE B 1 109 ? 1.213 8.148 2.494 1 95.12 109 PHE B N 1
ATOM 2266 C CA . PHE B 1 109 ? 2.418 8.18 1.673 1 95.12 109 PHE B CA 1
ATOM 2267 C C . PHE B 1 109 ? 2.396 7.07 0.632 1 95.12 109 PHE B C 1
ATOM 2269 O O . PHE B 1 109 ? 2.279 5.895 0.977 1 95.12 109 PHE B O 1
ATOM 2276 N N . LYS B 1 110 ? 2.492 7.473 -0.603 1 94.06 110 LYS B N 1
ATOM 2277 C CA . LYS B 1 110 ? 2.631 6.562 -1.733 1 94.06 110 LYS B CA 1
ATOM 2278 C C . LYS B 1 110 ? 4.07 6.531 -2.24 1 94.06 110 LYS B C 1
ATOM 2280 O O . LYS B 1 110 ? 4.539 7.488 -2.859 1 94.06 110 LYS B O 1
ATOM 2285 N N . VAL B 1 111 ? 4.695 5.414 -1.993 1 97.5 111 VAL B N 1
ATOM 2286 C CA . VAL B 1 111 ? 6.098 5.309 -2.389 1 97.5 111 VAL B CA 1
ATOM 2287 C C . VAL B 1 111 ? 6.191 4.91 -3.861 1 97.5 111 VAL B C 1
ATOM 2289 O O . VAL B 1 111 ? 5.645 3.881 -4.27 1 97.5 111 VAL B O 1
ATOM 2292 N N . GLU B 1 112 ? 6.914 5.652 -4.578 1 96.62 112 GLU B N 1
ATOM 2293 C CA . GLU B 1 112 ? 7.078 5.387 -6.004 1 96.62 112 GLU B CA 1
ATOM 2294 C C . GLU B 1 112 ? 8.312 4.527 -6.266 1 96.62 112 GLU B C 1
ATOM 2296 O O . GLU B 1 112 ? 9.438 4.949 -5.992 1 96.62 112 GLU B O 1
ATOM 2301 N N . PHE B 1 113 ? 8.055 3.365 -6.84 1 97.88 113 PHE B N 1
ATOM 2302 C CA . PHE B 1 113 ? 9.133 2.461 -7.215 1 97.88 113 PHE B CA 1
ATOM 2303 C C . PHE B 1 113 ? 9.625 2.762 -8.625 1 97.88 113 PHE B C 1
ATOM 2305 O O . PHE B 1 113 ? 8.875 3.27 -9.453 1 97.88 113 PHE B O 1
ATOM 2312 N N . PRO B 1 114 ? 10.898 2.465 -8.891 1 97.06 114 PRO B N 1
ATOM 2313 C CA . PRO B 1 114 ? 11.359 2.553 -10.281 1 97.06 114 PRO B CA 1
ATOM 2314 C C . PRO B 1 114 ? 10.664 1.549 -11.195 1 97.06 114 PRO B C 1
ATOM 2316 O O . PRO B 1 114 ? 10.148 0.53 -10.727 1 97.06 114 PRO B O 1
ATOM 2319 N N . GLN B 1 115 ? 10.68 1.866 -12.445 1 95.56 115 GLN B N 1
ATOM 2320 C CA . GLN B 1 115 ? 10.055 0.965 -13.406 1 95.56 115 GLN B CA 1
ATOM 2321 C C . GLN B 1 115 ? 10.93 -0.258 -13.664 1 95.56 115 GLN B C 1
ATOM 2323 O O . GLN B 1 115 ? 10.422 -1.355 -13.898 1 95.56 115 GLN B O 1
ATOM 2328 N N . TYR B 1 116 ? 12.211 -0.039 -13.641 1 95.5 116 TYR B N 1
ATOM 2329 C CA . TYR B 1 116 ? 13.195 -1.092 -13.859 1 95.5 116 TYR B CA 1
ATOM 2330 C C . TYR B 1 116 ? 14.516 -0.749 -13.172 1 95.5 116 TYR B C 1
ATOM 2332 O O . TYR B 1 116 ? 14.734 0.398 -12.773 1 95.5 116 TYR B O 1
ATOM 2340 N N . LEU B 1 117 ? 15.297 -1.752 -12.961 1 97.62 117 LEU B N 1
ATOM 2341 C CA . LEU B 1 117 ? 16.656 -1.579 -12.461 1 97.62 117 LEU B CA 1
ATOM 2342 C C . LEU B 1 117 ? 17.672 -2.145 -13.438 1 97.62 117 LEU B C 1
ATOM 2344 O O . LEU B 1 117 ? 17.453 -3.201 -14.039 1 97.62 117 LEU B O 1
ATOM 2348 N N . THR B 1 118 ? 18.781 -1.418 -13.602 1 97.19 118 THR B N 1
ATOM 2349 C CA . THR B 1 118 ? 19.891 -1.972 -14.359 1 97.19 118 THR B CA 1
ATOM 2350 C C . THR B 1 118 ? 20.578 -3.096 -13.586 1 97.19 118 THR B C 1
ATOM 2352 O O . THR B 1 118 ? 20.438 -3.184 -12.359 1 97.19 118 THR B O 1
ATOM 2355 N N . PRO B 1 119 ? 21.312 -3.945 -14.336 1 97.06 119 PRO B N 1
ATOM 2356 C CA . PRO B 1 119 ? 22.047 -4.996 -13.641 1 97.06 119 PRO B CA 1
ATOM 2357 C C . PRO B 1 119 ? 22.969 -4.449 -12.555 1 97.06 119 PRO B C 1
ATOM 2359 O O . PRO B 1 119 ? 23.109 -5.051 -11.484 1 97.06 119 PRO B O 1
ATOM 2362 N N . ASP B 1 120 ? 23.578 -3.285 -12.82 1 97.06 120 ASP B N 1
ATOM 2363 C CA . ASP B 1 120 ? 24.453 -2.664 -11.828 1 97.06 120 ASP B CA 1
ATOM 2364 C C . ASP B 1 120 ? 23.672 -2.217 -10.602 1 97.06 120 ASP B C 1
ATOM 2366 O O . ASP B 1 120 ? 24.109 -2.441 -9.469 1 97.06 120 ASP B O 1
ATOM 2370 N N . GLN B 1 121 ? 22.516 -1.63 -10.766 1 97.38 121 GLN B N 1
ATOM 2371 C CA . GLN B 1 121 ? 21.672 -1.21 -9.656 1 97.38 121 GLN B CA 1
ATOM 2372 C C . GLN B 1 121 ? 21.234 -2.404 -8.805 1 97.38 121 GLN B C 1
ATOM 2374 O O . GLN B 1 121 ? 21.234 -2.328 -7.578 1 97.38 121 GLN B O 1
ATOM 2379 N N . GLN B 1 122 ? 20.891 -3.492 -9.531 1 97.38 122 GLN B N 1
ATOM 2380 C CA . GLN B 1 122 ? 20.484 -4.703 -8.828 1 97.38 122 GLN B CA 1
ATOM 2381 C C . GLN B 1 122 ? 21.609 -5.25 -7.961 1 97.38 122 GLN B C 1
ATOM 2383 O O . GLN B 1 122 ? 21.406 -5.602 -6.801 1 97.38 122 GLN B O 1
ATOM 2388 N N . HIS B 1 123 ? 22.781 -5.281 -8.547 1 97 123 HIS B N 1
ATOM 2389 C CA . HIS B 1 123 ? 23.953 -5.801 -7.836 1 97 123 HIS B CA 1
ATOM 2390 C C . HIS B 1 123 ? 24.234 -4.992 -6.574 1 97 123 HIS B C 1
ATOM 2392 O O . HIS B 1 123 ? 24.469 -5.559 -5.508 1 97 123 HIS B O 1
ATOM 2398 N N . VAL B 1 124 ? 24.156 -3.713 -6.695 1 97.31 124 VAL B N 1
ATOM 2399 C CA . VAL B 1 124 ? 24.422 -2.822 -5.57 1 97.31 124 VAL B CA 1
ATOM 2400 C C . VAL B 1 124 ? 23.344 -2.998 -4.504 1 97.31 124 VAL B C 1
ATOM 2402 O O . VAL B 1 124 ? 23.656 -3.127 -3.316 1 97.31 124 VAL B O 1
ATOM 2405 N N . LEU B 1 125 ? 22.094 -3.076 -4.906 1 97 125 LEU B N 1
ATOM 2406 C CA . LEU B 1 125 ? 20.984 -3.232 -3.971 1 97 125 LEU B CA 1
ATOM 2407 C C . LEU B 1 125 ? 21.125 -4.535 -3.188 1 97 125 LEU B C 1
ATOM 2409 O O . LEU B 1 125 ? 20.906 -4.559 -1.973 1 97 125 LEU B O 1
ATOM 2413 N N . MET B 1 126 ? 21.484 -5.57 -3.885 1 95.81 126 MET B N 1
ATOM 2414 C CA . MET B 1 126 ? 21.609 -6.887 -3.264 1 95.81 126 MET B CA 1
ATOM 2415 C C . MET B 1 126 ? 22.766 -6.898 -2.262 1 95.81 126 MET B C 1
ATOM 2417 O O . MET B 1 126 ? 22.797 -7.734 -1.354 1 95.81 126 MET B O 1
ATOM 2421 N N . SER B 1 127 ? 23.672 -5.961 -2.391 1 96.19 127 SER B N 1
ATOM 2422 C CA . SER B 1 127 ? 24.828 -5.918 -1.503 1 96.19 127 SER B CA 1
ATOM 2423 C C . SER B 1 127 ? 24.516 -5.16 -0.219 1 96.19 127 SER B C 1
ATOM 2425 O O . SER B 1 127 ? 25.219 -5.301 0.78 1 96.19 127 SER B O 1
ATOM 2427 N N . ILE B 1 128 ? 23.438 -4.367 -0.186 1 96.06 128 ILE B N 1
ATOM 2428 C CA . ILE B 1 128 ? 23.25 -3.5 0.972 1 96.06 128 ILE B CA 1
ATOM 2429 C C . ILE B 1 128 ? 21.969 -3.893 1.709 1 96.06 128 ILE B C 1
ATOM 2431 O O . ILE B 1 128 ? 21.719 -3.414 2.816 1 96.06 128 ILE B O 1
ATOM 2435 N N . PHE B 1 129 ? 21.156 -4.719 1.121 1 96.06 129 PHE B N 1
ATOM 2436 C CA . PHE B 1 129 ? 19.938 -5.164 1.781 1 96.06 129 PHE B CA 1
ATOM 2437 C C . PHE B 1 129 ? 19.875 -6.684 1.836 1 96.06 129 PHE B C 1
ATOM 2439 O O . PHE B 1 129 ? 20.375 -7.363 0.937 1 96.06 129 PHE B O 1
ATOM 2446 N N . PRO B 1 130 ? 19.203 -7.145 2.902 1 92.62 130 PRO B N 1
ATOM 2447 C CA . PRO B 1 130 ? 18.984 -8.594 2.949 1 92.62 130 PRO B CA 1
ATOM 2448 C C . PRO B 1 130 ? 18.062 -9.094 1.849 1 92.62 130 PRO B C 1
ATOM 2450 O O . PRO B 1 130 ? 17.188 -8.344 1.389 1 92.62 130 PRO B O 1
ATOM 2453 N N . HIS B 1 131 ? 18.328 -10.25 1.356 1 90.81 131 HIS B N 1
ATOM 2454 C CA . HIS B 1 131 ? 17.5 -10.93 0.374 1 90.81 131 HIS B CA 1
ATOM 2455 C C . HIS B 1 131 ? 17.516 -12.438 0.57 1 90.81 131 HIS B C 1
ATOM 2457 O O . HIS B 1 131 ? 18.5 -12.984 1.084 1 90.81 131 HIS B O 1
ATOM 2463 N N . PRO B 1 132 ? 16.422 -13.047 0.268 1 88.75 132 PRO B N 1
ATOM 2464 C CA . PRO B 1 132 ? 16.344 -14.484 0.523 1 88.75 132 PRO B CA 1
ATOM 2465 C C . PRO B 1 132 ? 17.328 -15.289 -0.329 1 88.75 132 PRO B C 1
ATOM 2467 O O . PRO B 1 132 ? 17.734 -14.844 -1.406 1 88.75 132 PRO B O 1
ATOM 2470 N N . ALA B 1 133 ? 17.562 -16.375 0.231 1 88.69 133 ALA B N 1
ATOM 2471 C CA . ALA B 1 133 ? 18.359 -17.344 -0.517 1 88.69 133 ALA B CA 1
ATOM 2472 C C . ALA B 1 133 ? 17.578 -17.922 -1.691 1 88.69 133 ALA B C 1
ATOM 2474 O O . ALA B 1 133 ? 16.344 -17.906 -1.688 1 88.69 133 ALA B O 1
ATOM 2475 N N . PRO B 1 134 ? 18.391 -18.281 -2.656 1 87.19 134 PRO B N 1
ATOM 2476 C CA . PRO B 1 134 ? 17.688 -18.953 -3.768 1 87.19 134 PRO B CA 1
ATOM 2477 C C . PRO B 1 134 ? 16.906 -20.172 -3.322 1 87.19 134 PRO B C 1
ATOM 2479 O O . PRO B 1 134 ? 17.297 -20.875 -2.387 1 87.19 134 PRO B O 1
ATOM 2482 N N . LEU B 1 135 ? 15.812 -20.359 -3.885 1 88 135 LEU B N 1
ATOM 2483 C CA . LEU B 1 135 ? 14.969 -21.5 -3.541 1 88 135 LEU B CA 1
ATOM 2484 C C . LEU B 1 135 ? 15.617 -22.797 -3.98 1 88 135 LEU B C 1
ATOM 2486 O O . LEU B 1 135 ? 16.188 -22.875 -5.07 1 88 135 LEU B O 1
ATOM 2490 N N . PRO B 1 136 ? 15.539 -23.688 -3 1 84.19 136 PRO B N 1
ATOM 2491 C CA . PRO B 1 136 ? 16 -25 -3.449 1 84.19 136 PRO B CA 1
ATOM 2492 C C . PRO B 1 136 ? 15.148 -25.578 -4.578 1 84.19 136 PRO B C 1
ATOM 2494 O O . PRO B 1 136 ? 14.008 -25.141 -4.77 1 84.19 136 PRO B O 1
ATOM 2497 N N . HIS B 1 137 ? 15.805 -26.344 -5.371 1 81.62 137 HIS B N 1
ATOM 2498 C CA . HIS B 1 137 ? 15.047 -27.016 -6.422 1 81.62 137 HIS B CA 1
ATOM 2499 C C . HIS B 1 137 ? 13.922 -27.859 -5.84 1 81.62 137 HIS B C 1
ATOM 2501 O O . HIS B 1 137 ? 14.141 -28.641 -4.91 1 81.62 137 HIS B O 1
ATOM 2507 N N . HIS B 1 138 ? 12.719 -27.391 -6.074 1 80.31 138 HIS B N 1
ATOM 2508 C CA . HIS B 1 138 ? 11.562 -28.203 -5.703 1 80.31 138 HIS B CA 1
ATOM 2509 C C . HIS B 1 138 ? 11.031 -28.984 -6.898 1 80.31 138 HIS B C 1
ATOM 2511 O O . HIS B 1 138 ? 10.227 -28.484 -7.672 1 80.31 138 HIS B O 1
ATOM 2517 N N . SER B 1 139 ? 11.5 -30.141 -7.043 1 80.38 139 SER B N 1
ATOM 2518 C CA . SER B 1 139 ? 11.25 -30.953 -8.227 1 80.38 139 SER B CA 1
ATOM 2519 C C . SER B 1 139 ? 9.758 -31.203 -8.414 1 80.38 139 SER B C 1
ATOM 2521 O O . SER B 1 139 ? 9.281 -31.344 -9.539 1 80.38 139 SER B O 1
ATOM 2523 N N . GLU B 1 140 ? 8.977 -31.156 -7.379 1 90.38 140 GLU B N 1
ATOM 2524 C CA . GLU B 1 140 ? 7.57 -31.516 -7.504 1 90.38 140 GLU B CA 1
ATOM 2525 C C . GLU B 1 140 ? 6.691 -30.281 -7.672 1 90.38 140 GLU B C 1
ATOM 2527 O O . GLU B 1 140 ? 5.477 -30.391 -7.852 1 90.38 140 GLU B O 1
ATOM 2532 N N . ALA B 1 141 ? 7.316 -29.109 -7.812 1 93.38 141 ALA B N 1
ATOM 2533 C CA . ALA B 1 141 ? 6.508 -27.906 -7.918 1 93.38 141 ALA B CA 1
ATOM 2534 C C . ALA B 1 141 ? 6.129 -27.625 -9.367 1 93.38 141 ALA B C 1
ATOM 2536 O O . ALA B 1 141 ? 6.938 -27.812 -10.281 1 93.38 141 ALA B O 1
ATOM 2537 N N . GLU B 1 142 ? 4.902 -27.25 -9.562 1 96.31 142 GLU B N 1
ATOM 2538 C CA . GLU B 1 142 ? 4.406 -26.875 -10.883 1 96.31 142 GLU B CA 1
ATOM 2539 C C . GLU B 1 142 ? 4.688 -25.406 -11.188 1 96.31 142 GLU B C 1
ATOM 2541 O O . GLU B 1 142 ? 4.477 -24.531 -10.344 1 96.31 142 GLU B O 1
ATOM 2546 N N . GLU B 1 143 ? 5.203 -25.172 -12.398 1 95.69 143 GLU B N 1
ATOM 2547 C CA . GLU B 1 143 ? 5.453 -23.781 -12.789 1 95.69 143 GLU B CA 1
ATOM 2548 C C . GLU B 1 143 ? 4.145 -23.016 -12.938 1 95.69 143 GLU B C 1
ATOM 2550 O O . GLU B 1 143 ? 3.211 -23.484 -13.594 1 95.69 143 GLU B O 1
ATOM 2555 N N . ALA B 1 144 ? 4.016 -21.938 -12.266 1 97.19 144 ALA B N 1
ATOM 2556 C CA . ALA B 1 144 ? 2.863 -21.031 -12.383 1 97.19 144 ALA B CA 1
ATOM 2557 C C . ALA B 1 144 ? 3.295 -19.641 -12.812 1 97.19 144 ALA B C 1
ATOM 2559 O O . ALA B 1 144 ? 4.285 -19.109 -12.305 1 97.19 144 ALA B O 1
ATOM 2560 N N . PHE B 1 145 ? 2.512 -19.031 -13.711 1 97.06 145 PHE B N 1
ATOM 2561 C CA . PHE B 1 145 ? 2.912 -17.75 -14.297 1 97.06 145 PHE B CA 1
ATOM 2562 C C . PHE B 1 145 ? 2.027 -16.625 -13.789 1 97.06 145 PHE B C 1
ATOM 2564 O O . PHE B 1 145 ? 0.804 -16.766 -13.727 1 97.06 145 PHE B O 1
ATOM 2571 N N . LEU B 1 146 ? 2.727 -15.594 -13.5 1 97.62 146 LEU B N 1
ATOM 2572 C CA . LEU B 1 146 ? 2.016 -14.414 -13.023 1 97.62 146 LEU B CA 1
ATOM 2573 C C . LEU B 1 146 ? 1.534 -13.562 -14.195 1 97.62 146 LEU B C 1
ATOM 2575 O O . LEU B 1 146 ? 2.262 -13.375 -15.172 1 97.62 146 LEU B O 1
ATOM 2579 N N . SER B 1 147 ? 0.328 -13.086 -14 1 97.31 147 SER B N 1
ATOM 2580 C CA . SER B 1 147 ? -0.23 -12.133 -14.953 1 97.31 147 SER B CA 1
ATOM 2581 C C . SER B 1 147 ? -0.72 -10.867 -14.25 1 97.31 147 SER B C 1
ATOM 2583 O O . SER B 1 147 ? -0.865 -10.852 -13.031 1 97.31 147 SER B O 1
ATOM 2585 N N . GLU B 1 148 ? -0.851 -9.859 -15.094 1 95.25 148 GLU B N 1
ATOM 2586 C CA . GLU B 1 148 ? -1.406 -8.625 -14.547 1 95.25 148 GLU B CA 1
ATOM 2587 C C . GLU B 1 148 ? -2.832 -8.836 -14.055 1 95.25 148 GLU B C 1
ATOM 2589 O O . GLU B 1 148 ? -3.582 -9.641 -14.617 1 95.25 148 GLU B O 1
ATOM 2594 N N . PHE B 1 149 ? -3.148 -8.242 -13.055 1 90.38 149 PHE B N 1
ATOM 2595 C CA . PHE B 1 149 ? -4.484 -8.305 -12.477 1 90.38 149 PHE B CA 1
ATOM 2596 C C . PHE B 1 149 ? -5.02 -6.91 -12.18 1 90.38 149 PHE B C 1
ATOM 2598 O O . PHE B 1 149 ? -4.387 -6.141 -11.453 1 90.38 149 PHE B O 1
ATOM 2605 N N . ASP B 1 150 ? -6.055 -6.637 -12.836 1 83.12 150 ASP B N 1
ATOM 2606 C CA . ASP B 1 150 ? -6.73 -5.367 -12.594 1 83.12 150 ASP B CA 1
ATOM 2607 C C . ASP B 1 150 ? -7.848 -5.527 -11.57 1 83.12 150 ASP B C 1
ATOM 2609 O O . ASP B 1 150 ? -8.961 -5.941 -11.914 1 83.12 150 ASP B O 1
ATOM 2613 N N . ALA B 1 151 ? -7.523 -5.156 -10.438 1 76.88 151 ALA B N 1
ATOM 2614 C CA . ALA B 1 151 ? -8.453 -5.352 -9.328 1 76.88 151 ALA B CA 1
ATOM 2615 C C . ALA B 1 151 ? -9.727 -4.531 -9.523 1 76.88 151 ALA B C 1
ATOM 2617 O O . ALA B 1 151 ? -10.812 -4.973 -9.156 1 76.88 151 ALA B O 1
ATOM 2618 N N . GLU B 1 152 ? -9.539 -3.441 -10.156 1 68.25 152 GLU B N 1
ATOM 2619 C CA . GLU B 1 152 ? -10.703 -2.592 -10.422 1 68.25 152 GLU B CA 1
ATOM 2620 C C . GLU B 1 152 ? -11.633 -3.227 -11.445 1 68.25 152 GLU B C 1
ATOM 2622 O O . GLU B 1 152 ? -12.852 -3.248 -11.266 1 68.25 152 GLU B O 1
ATOM 2627 N N . ALA B 1 153 ? -11.023 -3.658 -12.43 1 74.38 153 ALA B N 1
ATOM 2628 C CA . ALA B 1 153 ? -11.805 -4.312 -13.477 1 74.38 153 ALA B CA 1
ATOM 2629 C C . ALA B 1 153 ? -12.516 -5.551 -12.938 1 74.38 153 ALA B C 1
ATOM 2631 O O . ALA B 1 153 ? -13.68 -5.793 -13.266 1 74.38 153 ALA B O 1
ATOM 2632 N N . ALA B 1 154 ? -11.969 -6.25 -12.109 1 75.94 154 ALA B N 1
ATOM 2633 C CA . ALA B 1 154 ? -12.539 -7.465 -11.531 1 75.94 154 ALA B CA 1
ATOM 2634 C C . ALA B 1 154 ? -13.734 -7.141 -10.641 1 75.94 154 ALA B C 1
ATOM 2636 O O . ALA B 1 154 ? -14.734 -7.863 -10.641 1 75.94 154 ALA B O 1
ATOM 2637 N N . LYS B 1 155 ? -13.57 -6.152 -10.031 1 67.94 155 LYS B N 1
ATOM 2638 C CA . LYS B 1 155 ? -14.648 -5.715 -9.148 1 67.94 155 LYS B CA 1
ATOM 2639 C C . LYS B 1 155 ? -15.883 -5.312 -9.953 1 67.94 155 LYS B C 1
ATOM 2641 O O . LYS B 1 155 ? -17 -5.684 -9.602 1 67.94 155 LYS B O 1
ATOM 2646 N N . GLN B 1 156 ? -15.664 -4.52 -10.914 1 68.06 156 GLN B N 1
ATOM 2647 C CA . GLN B 1 156 ? -16.766 -4.074 -11.766 1 68.06 156 GLN B CA 1
ATOM 2648 C C . GLN B 1 156 ? -17.5 -5.262 -12.383 1 68.06 156 GLN B C 1
ATOM 2650 O O . GLN B 1 156 ? -18.719 -5.27 -12.469 1 68.06 156 GLN B O 1
ATOM 2655 N N . GLU B 1 157 ? -16.75 -6.168 -12.742 1 71.81 157 GLU B N 1
ATOM 2656 C CA . GLU B 1 157 ? -17.328 -7.371 -13.336 1 71.81 157 GLU B CA 1
ATOM 2657 C C . GLU B 1 157 ? -18.156 -8.148 -12.32 1 71.81 157 GLU B C 1
ATOM 2659 O O . GLU B 1 157 ? -19.234 -8.625 -12.633 1 71.81 157 GLU B O 1
ATOM 2664 N N . ALA B 1 158 ? -17.688 -8.156 -11.117 1 71.19 158 ALA B N 1
ATOM 2665 C CA . ALA B 1 158 ? -18.391 -8.867 -10.055 1 71.19 158 ALA B CA 1
ATOM 2666 C C . ALA B 1 158 ? -19.703 -8.18 -9.703 1 71.19 158 ALA B C 1
ATOM 2668 O O . ALA B 1 158 ? -20.719 -8.836 -9.453 1 71.19 158 ALA B O 1
ATOM 2669 N N . GLN B 1 159 ? -19.656 -6.938 -9.727 1 68 159 GLN B N 1
ATOM 2670 C CA . GLN B 1 159 ? -20.859 -6.16 -9.438 1 68 159 GLN B CA 1
ATOM 2671 C C . GLN B 1 159 ? -21.891 -6.324 -10.539 1 68 159 GLN B C 1
ATOM 2673 O O . GLN B 1 159 ? -23.094 -6.449 -10.258 1 68 159 GLN B O 1
ATOM 2678 N N . ARG B 1 160 ? -21.422 -6.297 -11.68 1 73.25 160 ARG B N 1
ATOM 2679 C CA . ARG B 1 160 ? -22.312 -6.484 -12.82 1 73.25 160 ARG B CA 1
ATOM 2680 C C . ARG B 1 160 ? -22.984 -7.855 -12.773 1 73.25 160 ARG B C 1
ATOM 2682 O O . ARG B 1 160 ? -24.172 -7.98 -13.047 1 73.25 160 ARG B O 1
ATOM 2689 N N . GLU B 1 161 ? -22.234 -8.734 -12.391 1 67 161 GLU B N 1
ATOM 2690 C CA . GLU B 1 161 ? -22.766 -10.094 -12.297 1 67 161 GLU B CA 1
ATOM 2691 C C . GLU B 1 161 ? -23.781 -10.219 -11.164 1 67 161 GLU B C 1
ATOM 2693 O O . GLU B 1 161 ? -24.75 -10.961 -11.281 1 67 161 GLU B O 1
ATOM 2698 N N . ALA B 1 162 ? -23.531 -9.539 -10.117 1 68.75 162 ALA B N 1
ATOM 2699 C CA . ALA B 1 162 ? -24.438 -9.547 -8.977 1 68.75 162 ALA B CA 1
ATOM 2700 C C . ALA B 1 162 ? -25.766 -8.883 -9.328 1 68.75 162 ALA B C 1
ATOM 2702 O O . ALA B 1 162 ? -26.828 -9.367 -8.945 1 68.75 162 ALA B O 1
ATOM 2703 N N . TYR B 1 163 ? -25.656 -7.875 -9.969 1 67 163 TYR B N 1
ATOM 2704 C CA . TYR B 1 163 ? -26.859 -7.156 -10.398 1 67 163 TYR B CA 1
ATOM 2705 C C . TYR B 1 163 ? -27.672 -7.992 -11.375 1 67 163 TYR B C 1
ATOM 2707 O O . TYR B 1 163 ? -28.906 -8.016 -11.312 1 67 163 TYR B O 1
ATOM 2715 N N . ASP B 1 164 ? -26.969 -8.609 -12.227 1 68.75 164 ASP B N 1
ATOM 2716 C CA . ASP B 1 164 ? -27.641 -9.445 -13.227 1 68.75 164 ASP B CA 1
ATOM 2717 C C . ASP B 1 164 ? -28.297 -10.656 -12.578 1 68.75 164 ASP B C 1
ATOM 2719 O O . ASP B 1 164 ? -29.359 -11.094 -13.023 1 68.75 164 ASP B O 1
ATOM 2723 N N . SER B 1 165 ? -27.75 -11.062 -11.531 1 67.94 165 SER B N 1
ATOM 2724 C CA . SER B 1 165 ? -28.312 -12.211 -10.82 1 67.94 165 SER B CA 1
ATOM 2725 C C . SER B 1 165 ? -29.562 -11.82 -10.055 1 67.94 165 SER B C 1
ATOM 2727 O O . SER B 1 165 ? -30.5 -12.609 -9.953 1 67.94 165 SER B O 1
ATOM 2729 N N . ASP B 1 166 ? -29.562 -10.672 -9.523 1 62.41 166 ASP B N 1
ATOM 2730 C CA . ASP B 1 166 ? -30.734 -10.172 -8.812 1 62.41 166 ASP B CA 1
ATOM 2731 C C . ASP B 1 166 ? -31.875 -9.883 -9.781 1 62.41 166 ASP B C 1
ATOM 2733 O O . ASP B 1 166 ? -33.031 -10.109 -9.453 1 62.41 166 ASP B O 1
ATOM 2737 N N . ASP B 1 167 ? -31.562 -9.383 -10.859 1 60.28 167 ASP B N 1
ATOM 2738 C CA . ASP B 1 167 ? -32.562 -9.102 -11.875 1 60.28 167 ASP B CA 1
ATOM 2739 C C . ASP B 1 167 ? -33.156 -10.398 -12.438 1 60.28 167 ASP B C 1
ATOM 2741 O O . ASP B 1 167 ? -34.344 -10.469 -12.742 1 60.28 167 ASP B O 1
ATOM 2745 N N . ASP B 1 168 ? -32.344 -11.328 -12.562 1 55.19 168 ASP B N 1
ATOM 2746 C CA . ASP B 1 168 ? -32.844 -12.609 -13.047 1 55.19 168 ASP B CA 1
ATOM 2747 C C . ASP B 1 168 ? -33.719 -13.297 -11.984 1 55.19 168 ASP B C 1
ATOM 2749 O O . ASP B 1 168 ? -34.625 -14.062 -12.32 1 55.19 168 ASP B O 1
ATOM 2753 N N . ARG B 1 169 ? -33.469 -13.023 -10.758 1 52.03 169 ARG B N 1
ATOM 2754 C CA . ARG B 1 169 ? -34.281 -13.547 -9.672 1 52.03 169 ARG B CA 1
ATOM 2755 C C . ARG B 1 169 ? -35.562 -12.727 -9.484 1 52.03 169 ARG B C 1
ATOM 2757 O O . ARG B 1 169 ? -36.5 -13.156 -8.82 1 52.03 169 ARG B O 1
ATOM 2764 N N . GLY B 1 170 ? -35.562 -11.516 -9.93 1 48.66 170 GLY B N 1
ATOM 2765 C CA . GLY B 1 170 ? -36.688 -10.602 -9.82 1 48.66 170 GLY B CA 1
ATOM 2766 C C . GLY B 1 170 ? -37.75 -10.805 -10.898 1 48.66 170 GLY B C 1
ATOM 2767 O O . GLY B 1 170 ? -38.688 -10.008 -11.031 1 48.66 170 GLY B O 1
ATOM 2768 N N . GLN B 1 171 ? -37.438 -11.555 -11.914 1 46.62 171 GLN B N 1
ATOM 2769 C CA . GLN B 1 171 ? -38.656 -11.797 -12.711 1 46.62 171 GLN B CA 1
ATOM 2770 C C . GLN B 1 171 ? -39.688 -12.594 -11.914 1 46.62 171 GLN B C 1
ATOM 2772 O O . GLN B 1 171 ? -39.375 -13.695 -11.438 1 46.62 171 GLN B O 1
ATOM 2777 N N . PRO B 1 172 ? -40.625 -11.969 -11.344 1 45.53 172 PRO B N 1
ATOM 2778 C CA . PRO B 1 172 ? -41.781 -12.672 -10.781 1 45.53 172 PRO B CA 1
ATOM 2779 C C . PRO B 1 172 ? -42.281 -13.805 -11.672 1 45.53 172 PRO B C 1
ATOM 2781 O O . PRO B 1 172 ? -42.531 -13.602 -12.859 1 45.53 172 PRO B O 1
ATOM 2784 N N . HIS B 1 173 ? -41.781 -14.961 -11.688 1 41.38 173 HIS B N 1
ATOM 2785 C CA . HIS B 1 173 ? -42.594 -16.047 -12.219 1 41.38 173 HIS B CA 1
ATOM 2786 C C . HIS B 1 173 ? -44.031 -15.969 -11.711 1 41.38 173 HIS B C 1
ATOM 2788 O O . HIS B 1 173 ? -44.281 -16.156 -10.516 1 41.38 173 HIS B O 1
ATOM 2794 N N . GLY B 1 174 ? -44.781 -15.031 -12.125 1 39.53 174 GLY B N 1
ATOM 2795 C CA . GLY B 1 174 ? -46.219 -15.047 -11.945 1 39.53 174 GLY B CA 1
ATOM 2796 C C . GLY B 1 174 ? -46.812 -16.422 -12.133 1 39.53 174 GLY B C 1
ATOM 2797 O O . GLY B 1 174 ? -46.719 -17.016 -13.211 1 39.53 174 GLY B O 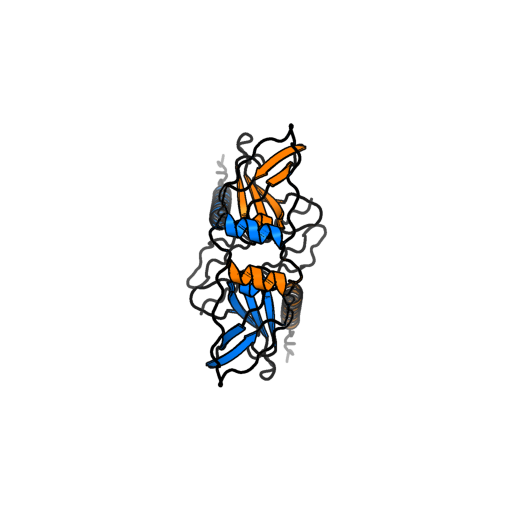1
ATOM 2798 N N . VAL B 1 175 ? -46.781 -17.266 -11.172 1 44.09 175 VAL B N 1
ATOM 2799 C CA . VAL B 1 175 ? -47.625 -18.469 -11.094 1 44.09 175 VAL B CA 1
ATOM 2800 C C . VAL B 1 175 ? -49.031 -18.141 -11.539 1 44.09 175 VAL B C 1
ATOM 2802 O O . VAL B 1 175 ? -49.688 -17.266 -10.961 1 44.09 175 VAL B O 1
ATOM 2805 N N . GLN B 1 176 ? -49.25 -18.016 -12.859 1 36.81 176 GLN B N 1
ATOM 2806 C CA . GLN B 1 176 ? -50.625 -18.031 -13.406 1 36.81 176 GLN B CA 1
ATOM 2807 C C . GLN B 1 176 ? -51.438 -19.156 -12.805 1 36.81 176 GLN B C 1
ATOM 2809 O O . GLN B 1 176 ? -51.094 -20.328 -12.969 1 36.81 176 GLN B O 1
ATOM 2814 N N . CYS B 1 177 ? -51.875 -19 -11.555 1 45.28 177 CYS B N 1
ATOM 2815 C CA . CYS B 1 177 ? -52.969 -19.797 -11.008 1 45.28 177 CYS B CA 1
ATOM 2816 C C . CYS B 1 177 ? -54.094 -19.938 -12.023 1 45.28 177 CYS B C 1
ATOM 2818 O O . CYS B 1 177 ? -54.688 -18.938 -12.445 1 45.28 177 CYS B O 1
ATOM 2820 N N . GLN B 1 178 ? -53.938 -20.812 -12.977 1 34.16 178 GLN B N 1
ATOM 2821 C CA . GLN B 1 178 ? -55.062 -21.234 -13.805 1 34.16 178 GLN B CA 1
ATOM 2822 C C . GLN B 1 178 ? -56.25 -21.656 -12.945 1 34.16 178 GLN B C 1
ATOM 2824 O O . GLN B 1 178 ? -56.125 -22.547 -12.109 1 34.16 178 GLN B O 1
ATOM 2829 N N . GLN B 1 179 ? -57.125 -20.688 -12.594 1 33.09 179 GLN B N 1
ATOM 2830 C CA . GLN B 1 179 ? -58.469 -20.953 -12.109 1 33.09 179 GLN B CA 1
ATOM 2831 C C . GLN B 1 179 ? -59.156 -22.031 -12.945 1 33.09 179 GLN B C 1
ATOM 2833 O O . GLN B 1 179 ? -59.281 -21.891 -14.156 1 33.09 179 GLN B O 1
ATOM 2838 N N . GLN B 1 180 ? -58.875 -23.391 -12.578 1 28.22 180 GLN B N 1
ATOM 2839 C CA . GLN B 1 180 ? -60.031 -24.25 -12.852 1 28.22 180 GLN B CA 1
ATOM 2840 C C . GLN B 1 180 ? -61.188 -23.891 -11.953 1 28.22 180 GLN B C 1
ATOM 2842 O O . GLN B 1 180 ? -61 -23.484 -10.805 1 28.22 180 GLN B O 1
#

Secondary structure (DSSP, 8-state):
---------------STT-------------SS-S-EEETTEEEEEEEEEHHHHHH--EEEEE-TTSPEEEEEPPTTPPPPTTEEEEEEEEEEEETTEEEEEEEEEEEEEEEPPS---HHHHHHHHHHS--PPPPP--TTPEEEE-EE--HHHHHHHHHHHHHHHHHHH-S---------/---------------STT-------------SS-S-EEETTEEEEEEEEEHHHHHH--EEEEE-TTSPEEEEEPPTTPPPPTTEEEEEEEEEEEETTEEEEEEEEEEEEEEEPPS---HHHHHHHHHHS--PPPPP--TTPEEE--EE--HHHHHHHHHHHHHHHHHHH-S---------

pLDDT: mean 75.59, std 26.02, range [16.3, 98.38]

Nearest PDB structures (foldseek):
  7zhs-assembly1_A  TM=7.002E-01  e=2.105E-13  Saccharomyces cerevisiae S288C
  7ndx-assembly1_A-2  TM=9.270E-01  e=1.566E-10  Homo sapiens
  3agx-assembly1_B  TM=9.307E-01  e=2.444E-10  Homo sapiens
  3agz-assembly1_A  TM=7.192E-01  e=6.430E-11  Homo sapiens
  3agy-assembly1_A  TM=7.212E-01  e=6.758E-10  Homo sapiens

Solvent-accessible surface area (backbone atoms only — not comparable to full-atom values): 20662 Å² total; per-residue (Å²): 136,59,72,66,60,50,66,30,52,33,50,63,61,82,49,68,102,49,49,67,54,38,55,32,46,59,27,74,61,74,53,85,81,58,73,59,43,70,57,86,26,26,26,36,29,76,41,79,39,41,52,46,28,26,52,63,33,46,73,49,76,43,74,45,94,87,69,48,37,33,34,38,48,56,54,90,62,38,45,57,52,72,69,35,52,31,24,28,80,63,54,29,36,59,29,88,97,39,73,87,45,41,24,29,26,33,36,35,30,41,59,46,70,70,78,61,60,53,73,68,46,42,53,54,48,59,71,68,44,78,67,80,72,80,74,73,88,56,85,82,40,42,85,43,62,70,37,87,45,57,66,66,60,53,27,47,53,52,46,51,51,51,52,53,50,50,53,65,66,60,56,72,77,71,76,75,75,73,81,123,135,58,71,63,62,58,67,38,50,41,48,67,74,83,53,67,102,56,58,66,69,42,64,38,48,61,27,70,56,73,53,84,82,58,72,59,43,72,56,89,26,25,26,35,29,75,41,78,39,41,53,46,28,26,53,63,34,46,73,49,75,43,76,45,94,87,69,48,36,34,33,37,48,57,54,90,61,38,44,55,52,70,69,36,52,31,24,28,81,64,55,28,37,58,30,90,97,38,72,86,46,40,24,30,28,34,37,35,30,43,59,44,70,69,78,62,60,53,74,68,47,43,54,52,49,59,72,68,42,76,67,81,73,81,76,71,89,56,86,81,40,42,84,43,63,71,37,88,46,57,64,66,61,52,34,48,52,52,50,52,51,50,52,52,50,51,53,66,66,59,56,73,77,70,76,75,74,73,82,125

Sequence (360 aa):
MRNGQRITFKGEADQAPGLVAGDIVFVVQEKEHALFQRKGANLIMEKKISLVEALCGFETIIEHLDGRHLHVKSKPGEVIKPNQFKAIHGEGMPQHGNPFVKGQLVILFKVEFPQYLTPDQQHVLMSIFPHPAPLPHHSEAEEAFLSEFDAEAAKQEAQREAYDSDDDRGQPHGVQCQQQMRNGQRITFKGEADQAPGLVAGDIVFVVQEKEHALFQRKGANLIMEKKISLVEALCGFETIIEHLDGRHLHVKSKPGEVIKPNQFKAIHGEGMPQHGNPFVKGQLVILFKVEFPQYLTPDQQHVLMSIFPHPAPLPHHSEAEEAFLSEFDAEAAKQEAQREAYDSDDDRGQPHGVQCQQQ

Foldseek 3Di:
DDDDQQQQCQAPPPDDPPDDSGHRRGPRPCPPPDQWDDDQLETEGEDEDEPCCQQQKDWDWDQAPVRDTDIDIDDGRHHHDAQDKDWAAQRGAQHPPGRVHGGIYIYGYHYDDDPDDDPVRVVVVPVPDDDDDDDDDDPPDDDDDDDDDDPVVVVVVVVVVVVVVVVVVPPPPPPPPPDD/DDDDLPQQCQDDDDDDPPDDSDHRPRPPPCPDPDQWDDDALETEGEDEDEPCCQQQKDWDWDQAPVRDTDIDIDPGRHHHDAQDKDWDAQRGAQHPPGRVHGGIYIYGYHYDDDPDDDPVRVVVVPVPDDDDDDDDDDPPDDDDDDDDDDPVVVVVVVVVVVVVVVVVVPPPPPPPPPDD